Protein AF-A0A9P6WPB9-F1 (afdb_monomer)

Radius of gyration: 26.63 Å; Cα contacts (8 Å, |Δi|>4): 397; chains: 1; bounding box: 68×44×78 Å

Secondary structure (DSSP, 8-state):
-HHHHHHHHHHHHHHHHS---EE-GGGG-HHHHHHHHHHS---SSS---EE-TTT-SEEPTT-EEETTTTEEETT--EEETTTTEEE-TTTHHHHHHHHHHHHHHHHHHHHHHHHHHHHHHHH-S---TTGGGS-HHHHHHHHHHHS-HHHHHHHHHHHHHHHHHHHHHHHHHHHHHHHHTT--HHHHHHHHHHHHHHHTT-EEEEEETTSPPPEEEEEEEE-TTSPEEEEETTT-SEE---S-EEEEE--SGGG---TT---HHHHHHHHHS----

Sequence (277 aa):
MIPAIFCNYFSFILAVVSDPGYLTDNDLTYNKSTKIQSEFPYDNLIYYETQCSTCKFNKPSRSKHCSVCDKCVLMFDHHCVWLNNDVAYYTYRWFLLFLFSMCYIIIYGGYLCFYSLNLFMKYSDDIPKNIHKLPFFRKYWLLIKQTNFANEVSGTILLLCILIFPLIAFFFGENLWSIYLGVTTNETGKWSYINQLIEHELLYEFIPKNGDLHTFLILNGKLANGSIQFVSLKEKTPFNSSIGGNLKQIKGWSDMDNIYDKGFWNNFFQRMFPKKL

pLDDT: mean 91.27, std 7.29, range [61.5, 98.62]

Structure (mmCIF, N/CA/C/O backbone):
data_AF-A0A9P6WPB9-F1
#
_entry.id   AF-A0A9P6WPB9-F1
#
loop_
_atom_site.group_PDB
_atom_site.id
_atom_site.type_symbol
_atom_site.label_atom_id
_atom_site.label_alt_id
_atom_site.label_comp_id
_atom_site.label_asym_id
_atom_site.label_entity_id
_atom_site.label_seq_id
_atom_site.pdbx_PDB_ins_code
_atom_site.Cartn_x
_atom_site.Cartn_y
_atom_site.Cartn_z
_atom_site.occupancy
_atom_site.B_iso_or_equiv
_atom_site.auth_seq_id
_atom_site.auth_comp_id
_atom_site.auth_asym_id
_atom_site.auth_atom_id
_atom_site.pdbx_PDB_model_num
ATOM 1 N N . MET A 1 1 ? 21.390 -6.240 -11.737 1.00 85.06 1 MET A N 1
ATOM 2 C CA . MET A 1 1 ? 20.063 -6.536 -12.330 1.00 85.06 1 MET A CA 1
ATOM 3 C C . MET A 1 1 ? 19.522 -7.909 -11.939 1.00 85.06 1 MET A C 1
ATOM 5 O O . MET A 1 1 ? 18.445 -7.950 -11.366 1.00 85.06 1 MET A O 1
ATOM 9 N N . ILE A 1 2 ? 20.252 -9.010 -12.175 1.00 90.62 2 ILE A N 1
ATOM 10 C CA . ILE A 1 2 ? 19.773 -10.385 -11.901 1.00 90.62 2 ILE A CA 1
ATOM 11 C C . ILE A 1 2 ? 19.247 -10.583 -10.463 1.00 90.62 2 ILE A C 1
ATOM 13 O O . ILE A 1 2 ? 18.129 -11.077 -10.327 1.00 90.62 2 ILE A O 1
ATOM 17 N N . PRO A 1 3 ? 19.941 -10.135 -9.393 1.00 93.00 3 PRO A N 1
ATOM 18 C CA . PRO A 1 3 ? 19.420 -10.299 -8.032 1.00 93.00 3 PRO A CA 1
ATOM 19 C C . PRO A 1 3 ? 18.107 -9.546 -7.784 1.00 93.00 3 PRO A C 1
ATOM 21 O O . PRO A 1 3 ? 17.240 -10.040 -7.073 1.00 93.00 3 PRO A O 1
ATOM 24 N N . ALA A 1 4 ? 17.938 -8.369 -8.396 1.00 93.19 4 ALA A N 1
ATOM 25 C CA . ALA A 1 4 ? 16.711 -7.587 -8.273 1.00 93.19 4 ALA A CA 1
ATOM 26 C C . ALA A 1 4 ? 15.542 -8.257 -9.004 1.00 93.19 4 ALA A C 1
ATOM 28 O O . ALA A 1 4 ? 14.447 -8.318 -8.457 1.00 93.19 4 ALA A O 1
ATOM 29 N N . ILE A 1 5 ? 15.791 -8.815 -10.194 1.00 95.38 5 ILE A N 1
ATOM 30 C CA . ILE A 1 5 ? 14.803 -9.605 -10.940 1.00 95.38 5 ILE A CA 1
ATOM 31 C C . ILE A 1 5 ? 14.381 -10.829 -10.124 1.00 95.38 5 ILE A C 1
ATOM 33 O O . ILE A 1 5 ? 13.190 -11.068 -9.950 1.00 95.38 5 ILE A O 1
ATOM 37 N N . PHE A 1 6 ? 15.343 -11.574 -9.572 1.00 97.06 6 PHE A N 1
ATOM 38 C CA . PHE A 1 6 ? 15.042 -12.721 -8.717 1.00 97.06 6 PHE A CA 1
ATOM 39 C C . PHE A 1 6 ? 14.216 -12.312 -7.493 1.00 97.06 6 PHE A C 1
ATOM 41 O O . PHE A 1 6 ? 13.182 -12.914 -7.225 1.00 97.06 6 PHE A O 1
ATOM 48 N N . CYS A 1 7 ? 14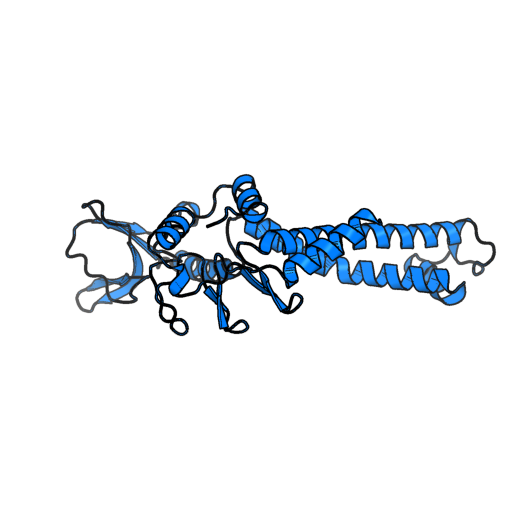.628 -11.251 -6.792 1.00 97.19 7 CYS A N 1
ATOM 49 C CA . CYS A 1 7 ? 13.894 -10.699 -5.654 1.00 97.19 7 CYS A CA 1
ATOM 50 C C . CYS A 1 7 ? 12.456 -10.318 -6.030 1.00 97.19 7 CYS A C 1
ATOM 52 O O . CYS A 1 7 ? 11.521 -10.609 -5.284 1.00 97.19 7 CYS A O 1
ATOM 54 N N . ASN A 1 8 ? 12.263 -9.720 -7.205 1.00 97.81 8 ASN A N 1
ATOM 55 C CA . ASN A 1 8 ? 10.951 -9.323 -7.690 1.00 97.81 8 ASN A CA 1
ATOM 56 C C . ASN A 1 8 ? 10.029 -10.519 -7.946 1.00 97.81 8 ASN A C 1
ATOM 58 O O . ASN A 1 8 ? 8.938 -10.568 -7.385 1.00 97.81 8 ASN A O 1
ATOM 62 N N . TYR A 1 9 ? 10.480 -11.516 -8.709 1.00 97.94 9 TYR A N 1
ATOM 63 C CA . TYR A 1 9 ? 9.684 -12.724 -8.939 1.00 97.94 9 TYR A CA 1
ATOM 64 C C . TYR A 1 9 ? 9.427 -13.495 -7.645 1.00 97.94 9 TYR A C 1
ATOM 66 O O . TYR A 1 9 ? 8.311 -13.946 -7.408 1.00 97.94 9 TYR A O 1
ATOM 74 N N . PHE A 1 10 ? 10.436 -13.614 -6.785 1.00 98.25 10 PHE A N 1
ATOM 75 C CA . PHE A 1 10 ? 10.311 -14.299 -5.504 1.00 98.25 10 PHE A CA 1
ATOM 76 C C . PHE A 1 10 ? 9.270 -13.630 -4.598 1.00 98.25 10 PHE A C 1
ATOM 78 O O . PHE A 1 10 ? 8.365 -14.293 -4.097 1.00 98.25 10 PHE A O 1
ATOM 85 N N . SER A 1 11 ? 9.363 -12.310 -4.422 1.00 98.25 11 SER A N 1
ATOM 86 C CA . SER A 1 11 ? 8.403 -11.547 -3.617 1.00 98.25 11 SER A CA 1
ATOM 87 C C . SER A 1 11 ? 7.001 -11.549 -4.225 1.00 98.25 11 SER A C 1
ATOM 89 O O . SER A 1 11 ? 6.038 -11.713 -3.481 1.00 98.25 11 SER A O 1
ATOM 91 N N . PHE A 1 12 ? 6.874 -11.464 -5.553 1.00 98.44 12 PHE A N 1
ATOM 92 C CA . PHE A 1 12 ? 5.591 -11.598 -6.243 1.00 98.44 12 PHE A CA 1
ATOM 93 C C . PHE A 1 12 ? 4.948 -12.962 -5.979 1.00 98.44 12 PHE A C 1
ATOM 95 O O . PHE A 1 12 ? 3.817 -13.025 -5.508 1.00 98.44 12 PHE A O 1
ATOM 102 N N . ILE A 1 13 ? 5.685 -14.054 -6.208 1.00 98.56 13 ILE A N 1
ATOM 103 C CA . ILE A 1 13 ? 5.184 -15.416 -5.986 1.00 98.56 13 ILE A CA 1
ATOM 104 C C . ILE A 1 13 ? 4.732 -15.575 -4.536 1.00 98.56 13 ILE A C 1
ATOM 106 O O . ILE A 1 13 ? 3.625 -16.044 -4.296 1.00 98.56 13 ILE A O 1
ATOM 110 N N . LEU A 1 14 ? 5.536 -15.134 -3.566 1.00 98.44 14 LEU A N 1
ATOM 111 C CA . LEU A 1 14 ? 5.161 -15.217 -2.157 1.00 98.44 14 LEU A CA 1
ATOM 112 C C . LEU A 1 14 ? 3.954 -14.347 -1.802 1.00 98.44 14 LEU A C 1
ATOM 114 O O . LEU A 1 14 ? 3.147 -14.771 -0.977 1.00 98.44 14 LEU A O 1
ATOM 118 N N . ALA A 1 15 ? 3.794 -13.174 -2.412 1.00 98.19 15 ALA A N 1
ATOM 119 C CA . ALA A 1 15 ? 2.611 -12.340 -2.219 1.00 98.19 15 ALA A CA 1
ATOM 120 C C . ALA A 1 15 ? 1.339 -13.005 -2.778 1.00 98.19 15 ALA A C 1
ATOM 122 O O . ALA A 1 15 ? 0.272 -12.866 -2.186 1.00 98.19 15 ALA A O 1
ATOM 123 N N . VAL A 1 16 ? 1.455 -13.769 -3.869 1.00 98.31 16 VAL A N 1
ATOM 124 C CA . VAL A 1 16 ? 0.342 -14.516 -4.479 1.00 98.31 16 VAL A CA 1
ATOM 125 C C . VAL A 1 16 ? -0.023 -15.763 -3.670 1.00 98.31 16 VAL A C 1
ATOM 127 O O . VAL A 1 16 ? -1.198 -16.001 -3.422 1.00 98.31 16 VAL A O 1
ATOM 130 N N . VAL A 1 17 ? 0.961 -16.574 -3.266 1.00 97.88 17 VAL A N 1
ATOM 131 C CA . VAL A 1 17 ? 0.691 -17.928 -2.736 1.00 97.88 17 VAL A CA 1
ATOM 132 C C . VAL A 1 17 ? 0.642 -18.020 -1.213 1.00 97.88 17 VAL A C 1
ATOM 134 O O . VAL A 1 17 ? 0.175 -19.029 -0.686 1.00 97.88 17 VAL A O 1
ATOM 137 N N . SER A 1 18 ? 1.157 -17.023 -0.486 1.00 97.31 18 SER A N 1
ATOM 138 C CA . SER A 1 18 ? 1.132 -17.067 0.980 1.00 97.31 18 SER A CA 1
ATOM 139 C C . SER A 1 18 ? -0.275 -16.811 1.512 1.00 97.31 18 SER A C 1
ATOM 141 O O . SER A 1 18 ? -0.999 -15.960 0.996 1.00 97.31 18 SER A O 1
ATOM 143 N N . ASP A 1 19 ? -0.621 -17.486 2.607 1.00 96.69 19 ASP A N 1
ATOM 144 C CA . ASP A 1 19 ? -1.820 -17.171 3.381 1.00 96.69 19 ASP A CA 1
ATOM 145 C C . ASP A 1 19 ? -1.700 -15.742 3.956 1.00 96.69 19 ASP A C 1
ATOM 147 O O . ASP A 1 19 ? -0.744 -15.465 4.691 1.00 96.69 19 ASP A O 1
ATOM 151 N N . PRO A 1 20 ? -2.632 -14.824 3.637 1.00 96.75 20 PRO A N 1
ATOM 152 C CA . PRO A 1 20 ? -2.622 -13.454 4.152 1.00 96.75 20 PRO A CA 1
ATOM 153 C C . PRO A 1 20 ? -2.906 -13.364 5.658 1.00 96.75 20 PRO A C 1
ATOM 155 O O . PRO A 1 20 ? -2.628 -12.335 6.279 1.00 96.75 20 PRO A O 1
ATOM 158 N N . GLY A 1 21 ? -3.411 -14.441 6.262 1.00 95.12 21 GLY A N 1
ATOM 159 C CA . GLY A 1 21 ? -3.893 -14.493 7.637 1.00 95.12 21 GLY A CA 1
ATOM 160 C C . GLY A 1 21 ? -5.398 -14.694 7.679 1.00 95.12 21 GLY A C 1
ATOM 161 O O . GLY A 1 21 ? -6.096 -13.947 8.372 1.00 95.12 21 GLY A O 1
ATOM 162 N N . TYR A 1 22 ? -5.899 -15.661 6.908 1.00 94.56 22 TYR A N 1
ATOM 163 C CA . TYR A 1 22 ? -7.304 -16.034 6.941 1.00 94.56 22 TYR A CA 1
ATOM 164 C C . TYR A 1 22 ? -7.712 -16.538 8.327 1.00 94.56 22 TYR A C 1
ATOM 166 O O . TYR A 1 22 ? -6.983 -17.263 9.002 1.00 94.56 22 TYR A O 1
ATOM 174 N N . LEU A 1 23 ? -8.896 -16.115 8.755 1.00 92.31 23 LEU A N 1
ATOM 175 C CA . LEU A 1 23 ? -9.497 -16.475 10.028 1.00 92.31 23 LEU A CA 1
ATOM 176 C C . LEU A 1 23 ? -10.651 -17.440 9.774 1.00 92.31 23 LEU A C 1
ATOM 178 O O . LEU A 1 23 ? -11.565 -17.133 9.003 1.00 92.31 23 LEU A O 1
ATOM 182 N N . THR A 1 24 ? -10.626 -18.579 10.456 1.00 85.00 24 THR A N 1
ATOM 183 C CA . THR A 1 24 ? -11.763 -19.497 10.553 1.00 85.00 24 THR A CA 1
ATOM 184 C C . THR A 1 24 ? -12.352 -19.475 11.962 1.00 85.00 24 THR A C 1
ATOM 186 O O . THR A 1 24 ? -11.708 -19.020 12.905 1.00 85.00 24 THR A O 1
ATOM 189 N N . ASP A 1 25 ? -13.574 -19.981 12.122 1.00 78.19 25 ASP A N 1
ATOM 190 C CA . ASP A 1 25 ? -14.206 -20.097 13.443 1.00 78.19 25 ASP A CA 1
ATOM 191 C C . ASP A 1 25 ? -13.362 -20.976 14.391 1.00 78.19 25 ASP A C 1
ATOM 193 O O . ASP A 1 25 ? -13.061 -20.603 15.523 1.00 78.19 25 ASP A O 1
ATOM 197 N N . ASN A 1 26 ? -12.824 -22.080 13.858 1.00 73.12 26 ASN A N 1
ATOM 198 C CA . ASN A 1 26 ? -11.910 -22.972 14.576 1.00 73.12 26 ASN A CA 1
ATOM 199 C C . ASN A 1 26 ? -10.581 -22.299 14.961 1.00 73.12 26 ASN A C 1
ATOM 201 O O . ASN A 1 26 ? -9.941 -22.715 15.925 1.00 73.12 26 ASN A O 1
ATOM 205 N N . ASP A 1 27 ? -10.146 -21.268 14.230 1.00 67.94 27 ASP A N 1
ATOM 206 C CA . ASP A 1 27 ? -8.928 -20.518 14.547 1.00 67.94 27 ASP A CA 1
ATOM 207 C C . ASP A 1 27 ? -9.103 -19.575 15.736 1.00 67.94 27 ASP A C 1
ATOM 209 O O . ASP A 1 27 ? -8.115 -19.199 16.363 1.00 67.94 27 ASP A O 1
ATOM 213 N N . LEU A 1 28 ? -10.331 -19.207 16.095 1.00 71.88 28 LEU A N 1
ATOM 214 C CA . LEU A 1 28 ? -10.613 -18.330 17.230 1.00 71.88 28 LEU A CA 1
ATOM 215 C C . LEU A 1 28 ? -10.767 -19.108 18.542 1.00 71.88 28 LEU A C 1
ATOM 217 O O . LEU A 1 28 ? -11.533 -18.723 19.424 1.00 71.88 28 LEU A O 1
ATOM 221 N N . THR A 1 29 ? -9.973 -20.172 18.714 1.00 73.75 29 THR A N 1
ATOM 222 C CA . THR A 1 29 ? -9.741 -20.754 20.044 1.00 73.75 29 THR A CA 1
ATOM 223 C C . THR A 1 29 ? -9.322 -19.663 21.032 1.00 73.75 29 THR A C 1
ATOM 225 O O . THR A 1 29 ? -8.614 -18.724 20.661 1.00 73.75 29 THR A O 1
ATOM 228 N N . TYR A 1 30 ? -9.699 -19.818 22.304 1.00 73.62 30 TYR A N 1
ATOM 229 C CA . TYR A 1 30 ? -9.407 -18.846 23.367 1.00 73.62 30 TYR A CA 1
ATOM 230 C C . TYR A 1 30 ? -7.941 -18.370 23.381 1.00 73.62 30 TYR A C 1
ATOM 232 O O . TYR A 1 30 ? -7.661 -17.184 23.540 1.00 73.62 30 TYR A O 1
ATOM 240 N N . ASN A 1 31 ? -6.986 -19.275 23.146 1.00 78.31 31 ASN A N 1
ATOM 241 C CA . ASN A 1 31 ? -5.561 -18.938 23.153 1.00 78.31 31 ASN A CA 1
ATOM 242 C C . ASN A 1 31 ? -5.152 -18.060 21.958 1.00 78.31 31 ASN A C 1
ATOM 244 O O . ASN A 1 31 ? -4.419 -17.083 22.128 1.00 78.31 31 ASN A O 1
ATOM 248 N N . LYS A 1 32 ? -5.622 -18.387 20.747 1.00 82.56 32 LYS A N 1
ATOM 249 C CA . LYS A 1 32 ? -5.296 -17.622 19.535 1.00 82.56 32 LYS A CA 1
ATOM 250 C C . LYS A 1 32 ? -6.035 -16.285 19.513 1.00 82.56 32 LYS A C 1
ATOM 252 O O . LYS A 1 32 ? -5.420 -15.272 19.186 1.00 82.56 32 LYS A O 1
ATOM 257 N N . SER A 1 33 ? -7.295 -16.246 19.952 1.00 83.19 33 SER A N 1
ATOM 258 C CA . SER A 1 33 ? -8.049 -14.995 20.089 1.00 83.19 33 SER A CA 1
ATOM 259 C C . SER A 1 33 ? -7.394 -14.047 21.097 1.00 83.19 33 SER A C 1
ATOM 261 O O . SER A 1 33 ? -7.177 -12.884 20.769 1.00 83.19 33 SER A O 1
ATOM 263 N N . THR A 1 34 ? -6.958 -14.546 22.260 1.00 84.94 34 THR A N 1
ATOM 264 C CA . THR A 1 34 ? -6.242 -13.745 23.272 1.00 84.94 34 THR A CA 1
ATOM 265 C C . THR A 1 34 ? -4.940 -13.170 22.722 1.00 84.94 34 THR A C 1
ATOM 267 O O . THR A 1 34 ? -4.633 -11.996 22.927 1.00 84.94 34 THR A O 1
ATOM 270 N N . LYS A 1 35 ? -4.175 -13.966 21.968 1.00 88.81 35 LYS A N 1
ATOM 271 C CA . LYS A 1 35 ? -2.916 -13.508 21.376 1.00 88.81 35 LYS A CA 1
ATOM 272 C C . LYS A 1 35 ? -3.130 -12.451 20.295 1.00 88.81 35 LYS A C 1
ATOM 274 O O . LYS A 1 35 ? -2.428 -11.442 20.295 1.00 88.81 35 LYS A O 1
ATOM 279 N N . ILE A 1 36 ? -4.118 -12.642 19.419 1.00 90.31 36 ILE A N 1
ATOM 280 C CA . ILE A 1 36 ? -4.496 -11.633 18.421 1.00 90.31 36 ILE A CA 1
ATOM 281 C C . ILE A 1 36 ? -4.951 -10.350 19.120 1.00 90.31 36 ILE A C 1
ATOM 283 O O . ILE A 1 36 ? -4.492 -9.273 18.758 1.00 90.31 36 ILE A O 1
ATOM 287 N N . GLN A 1 37 ? -5.783 -10.465 20.156 1.00 89.50 37 GLN A N 1
ATOM 288 C CA . GLN A 1 37 ? -6.284 -9.325 20.918 1.00 89.50 37 GLN A CA 1
ATOM 289 C C . GLN A 1 37 ? -5.166 -8.571 21.653 1.00 89.50 37 GLN A C 1
ATOM 291 O O . GLN A 1 37 ? -5.225 -7.351 21.768 1.00 89.50 37 GLN A O 1
ATOM 296 N N . SER A 1 38 ? -4.131 -9.277 22.120 1.00 89.69 38 SER A N 1
ATOM 297 C CA . SER A 1 38 ? -2.954 -8.652 22.737 1.00 89.69 38 SER A CA 1
ATOM 298 C C . SER A 1 38 ? -2.098 -7.872 21.736 1.00 89.69 38 SER A C 1
ATOM 300 O O . SER A 1 38 ? -1.503 -6.858 22.090 1.00 89.69 38 SER A O 1
ATOM 302 N N . GLU A 1 39 ? -2.039 -8.322 20.478 1.00 91.00 39 GLU A N 1
ATOM 303 C CA . GLU A 1 39 ? -1.297 -7.631 19.419 1.00 91.00 39 GLU A CA 1
ATOM 304 C C . GLU A 1 39 ? -2.115 -6.472 18.825 1.00 91.00 39 GLU A C 1
ATOM 306 O O . GLU A 1 39 ? -1.549 -5.429 18.483 1.00 91.00 39 GLU A O 1
ATOM 311 N N . PHE A 1 40 ? -3.438 -6.648 18.744 1.00 92.81 40 PHE A N 1
ATOM 312 C CA . PHE A 1 40 ? -4.397 -5.689 18.208 1.00 92.81 40 PHE A CA 1
ATOM 313 C C . PHE A 1 40 ? -5.579 -5.501 19.182 1.00 92.81 40 PHE A C 1
ATOM 315 O O . PHE A 1 40 ? -6.637 -6.122 19.015 1.00 92.81 40 PHE A O 1
ATOM 322 N N . PRO A 1 41 ? -5.436 -4.640 20.205 1.00 92.56 41 PRO A N 1
ATOM 323 C CA . PRO A 1 41 ? -6.535 -4.312 21.108 1.00 92.56 41 PRO A CA 1
ATOM 324 C C . PRO A 1 41 ? -7.653 -3.541 20.387 1.00 92.56 41 PRO A C 1
ATOM 326 O O . PRO A 1 41 ? -7.424 -2.927 19.346 1.00 92.56 41 PRO A O 1
ATOM 329 N N . TYR A 1 42 ? -8.874 -3.570 20.927 1.00 91.75 42 TYR A N 1
ATOM 330 C CA . TYR A 1 42 ? -9.962 -2.707 20.457 1.00 91.75 42 TYR A CA 1
ATOM 331 C C . TYR A 1 42 ? -9.735 -1.288 20.977 1.00 91.75 42 TYR A C 1
ATOM 333 O O . TYR A 1 42 ? -9.546 -1.105 22.177 1.00 91.75 42 TYR A O 1
ATOM 341 N N . ASP A 1 43 ? -9.783 -0.301 20.087 1.00 89.31 43 ASP A N 1
ATOM 342 C CA . ASP A 1 43 ? -9.709 1.118 20.451 1.00 89.31 43 ASP A CA 1
ATOM 343 C C . ASP A 1 43 ? -11.074 1.697 20.860 1.00 89.31 43 ASP A C 1
ATOM 345 O O . ASP A 1 43 ? -11.148 2.807 21.375 1.00 89.31 43 ASP A O 1
ATOM 349 N N . ASN A 1 44 ? -12.161 0.947 20.632 1.00 87.44 44 ASN A N 1
ATOM 350 C CA . ASN A 1 44 ? -13.553 1.380 20.792 1.00 87.44 44 ASN A CA 1
ATOM 351 C C . ASN A 1 44 ? -13.918 2.649 19.997 1.00 87.44 44 ASN A C 1
ATOM 353 O O . ASN A 1 44 ? -14.977 3.232 20.228 1.00 87.44 44 ASN A O 1
ATOM 357 N N . LEU A 1 45 ? -13.084 3.021 19.023 1.00 88.62 45 LEU A N 1
ATOM 358 C CA . LEU A 1 45 ? -13.254 4.145 18.109 1.00 88.62 45 LEU A CA 1
ATOM 359 C C . LEU A 1 45 ? -13.548 3.619 16.701 1.00 88.62 45 LEU A C 1
ATOM 361 O O . LEU A 1 45 ? -14.692 3.629 16.254 1.00 88.62 45 LEU A O 1
ATOM 365 N N . ILE A 1 46 ? -12.539 3.099 16.000 1.00 90.44 46 ILE A N 1
ATOM 366 C CA . ILE A 1 46 ? -12.709 2.517 14.659 1.00 90.44 46 ILE A CA 1
ATOM 367 C C . ILE A 1 46 ? -12.820 0.985 14.693 1.00 90.44 46 ILE A C 1
ATOM 369 O O . ILE A 1 46 ? -13.249 0.370 13.699 1.00 90.44 46 ILE A O 1
ATOM 373 N N . TYR A 1 47 ? -12.467 0.369 15.826 1.00 91.56 47 TYR A N 1
ATOM 374 C CA . TYR A 1 47 ? -12.587 -1.055 16.105 1.00 91.56 47 TYR A CA 1
ATOM 375 C C . TYR A 1 47 ? -13.153 -1.331 17.498 1.00 91.56 47 TYR A C 1
ATOM 377 O O . TYR A 1 47 ? -12.560 -1.050 18.533 1.00 91.56 47 TYR A O 1
ATOM 385 N N . TYR A 1 48 ? -14.272 -2.034 17.498 1.00 89.94 48 TYR A N 1
ATOM 386 C CA . TYR A 1 48 ? -14.932 -2.593 18.667 1.00 89.94 48 TYR A CA 1
ATOM 387 C C . TYR A 1 48 ? -15.371 -4.019 18.333 1.00 89.94 48 TYR A C 1
ATOM 389 O O . TYR A 1 48 ? -15.381 -4.424 17.164 1.00 89.94 48 TYR A O 1
ATOM 397 N N . GLU 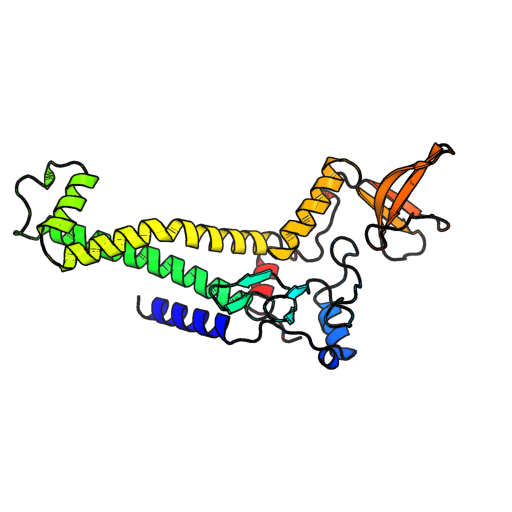A 1 49 ? -15.724 -4.786 19.360 1.00 89.12 49 GLU A N 1
ATOM 398 C CA . GLU A 1 49 ? -16.186 -6.159 19.185 1.00 89.12 49 GLU A CA 1
ATOM 399 C C . GLU A 1 49 ? -17.412 -6.198 18.262 1.00 89.12 49 GLU A C 1
ATOM 401 O O . GLU A 1 49 ? -18.460 -5.617 18.555 1.00 89.12 49 GLU A O 1
ATOM 406 N N . THR A 1 50 ? -17.251 -6.848 17.107 1.00 89.88 50 THR A N 1
ATOM 407 C CA . THR A 1 50 ? -18.302 -6.992 16.096 1.00 89.88 50 THR A CA 1
ATOM 408 C C . THR A 1 50 ? -18.259 -8.375 15.476 1.00 89.88 50 THR A C 1
ATOM 410 O O . THR A 1 50 ? -17.195 -8.894 15.132 1.00 89.88 50 THR A O 1
ATOM 413 N N . GLN A 1 51 ? -19.432 -8.958 15.257 1.00 91.88 51 GLN A N 1
ATOM 414 C CA . GLN A 1 51 ? -19.548 -10.217 14.537 1.00 91.88 51 GLN A CA 1
ATOM 415 C C . GLN A 1 51 ? -19.458 -9.984 13.023 1.00 91.88 51 GLN A C 1
ATOM 417 O O . GLN A 1 51 ? -19.967 -8.996 12.484 1.00 91.88 51 GLN A O 1
ATOM 422 N N . CYS A 1 52 ? -18.805 -10.890 12.298 1.00 94.19 52 CYS A N 1
ATOM 423 C CA . CYS A 1 52 ? -18.927 -10.937 10.846 1.00 94.19 52 CYS A CA 1
ATOM 424 C C . CYS A 1 52 ? -20.334 -11.409 10.459 1.00 94.19 52 CYS A C 1
ATOM 426 O O . CYS A 1 52 ? -20.754 -12.495 10.853 1.00 94.19 52 CYS A O 1
ATOM 428 N N . SER A 1 53 ? -21.039 -10.643 9.625 1.00 94.62 53 SER A N 1
ATOM 429 C CA . SER A 1 53 ? -22.353 -11.037 9.108 1.00 94.62 53 SER A CA 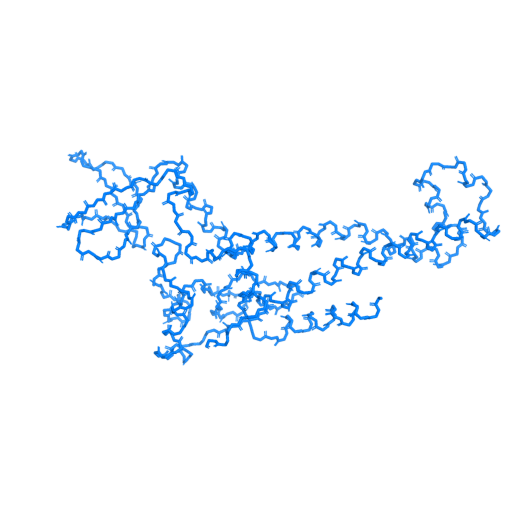1
ATOM 430 C C . SER A 1 53 ? -22.302 -12.282 8.218 1.00 94.62 53 SER A C 1
ATOM 432 O O . SER A 1 53 ? -23.286 -13.017 8.192 1.00 94.62 53 SER A O 1
ATOM 434 N N . THR A 1 54 ? -21.186 -12.533 7.527 1.00 95.31 54 THR A N 1
ATOM 435 C CA . THR A 1 54 ? -20.992 -13.707 6.659 1.00 95.31 54 THR A CA 1
ATOM 436 C C . THR A 1 54 ? -20.436 -14.895 7.442 1.00 95.31 54 THR A C 1
ATOM 438 O O . THR A 1 54 ? -21.082 -15.932 7.514 1.00 95.31 54 THR A O 1
ATOM 441 N N . CYS A 1 55 ? -19.278 -14.732 8.094 1.00 93.31 55 CYS A N 1
ATOM 442 C CA . CYS A 1 55 ? -18.569 -15.829 8.765 1.00 93.31 55 CYS A CA 1
ATOM 443 C C . CYS A 1 55 ? -19.113 -16.183 10.163 1.00 93.31 55 CYS A C 1
ATOM 445 O O . CYS A 1 55 ? -18.710 -17.195 10.720 1.00 93.31 55 CYS A O 1
ATOM 447 N N . LYS A 1 56 ? -20.006 -15.362 10.736 1.00 92.62 56 LYS A N 1
ATOM 448 C CA . LYS A 1 56 ? -20.724 -15.612 12.004 1.00 92.62 56 LYS A CA 1
ATOM 449 C C . LYS A 1 56 ? -19.871 -15.752 13.276 1.00 92.62 56 LYS A C 1
ATOM 451 O O . LYS A 1 56 ? -20.380 -16.207 14.293 1.00 92.62 56 LYS A O 1
ATOM 456 N N . PHE A 1 57 ? -18.641 -15.248 13.284 1.00 90.69 57 PHE A N 1
ATOM 457 C CA . PHE A 1 57 ? -17.813 -15.143 14.494 1.00 90.69 57 PHE A CA 1
ATOM 458 C C . PHE A 1 57 ? -17.398 -13.698 14.798 1.00 90.69 57 PHE A C 1
ATOM 460 O O . PHE A 1 57 ? -17.462 -12.824 13.923 1.00 90.69 57 PHE A O 1
ATOM 467 N N . ASN A 1 58 ? -16.966 -13.446 16.038 1.00 90.31 58 ASN A N 1
ATOM 468 C CA . ASN A 1 58 ? -16.468 -12.138 16.470 1.00 90.31 58 ASN A CA 1
ATOM 469 C C . ASN A 1 58 ? -15.112 -11.854 15.825 1.00 90.31 58 ASN A C 1
ATOM 471 O O . ASN A 1 58 ? -14.131 -12.566 16.030 1.00 90.31 58 ASN A O 1
ATOM 475 N N . LYS A 1 59 ? -15.075 -10.810 15.000 1.00 90.81 59 LYS A N 1
ATOM 476 C CA . LYS A 1 59 ? -13.891 -10.399 14.256 1.00 90.81 59 LYS A CA 1
ATOM 477 C C . LYS A 1 59 ? -12.924 -9.679 15.194 1.00 90.81 59 LYS A C 1
ATOM 479 O O . LYS A 1 59 ? -13.333 -8.678 15.784 1.00 90.81 59 LYS A O 1
ATOM 484 N N . PRO A 1 60 ? -11.648 -10.095 15.261 1.00 92.56 60 PRO A N 1
ATOM 485 C CA . PRO A 1 60 ? -10.626 -9.320 15.951 1.00 92.56 60 PRO A CA 1
ATOM 486 C C . PRO A 1 60 ? -10.496 -7.906 15.375 1.00 92.56 60 PRO A C 1
ATOM 488 O O . PRO A 1 60 ? -10.847 -7.660 14.211 1.00 92.56 60 PRO A O 1
ATOM 491 N N . SER A 1 61 ? -9.939 -6.980 16.155 1.00 93.62 61 SER A N 1
ATOM 492 C CA . SER A 1 61 ? -9.636 -5.638 15.653 1.00 93.62 61 SER A CA 1
ATOM 493 C C . SER A 1 61 ? -8.706 -5.704 14.428 1.00 93.62 61 SER A C 1
ATOM 495 O O . SER A 1 61 ? -7.988 -6.683 14.202 1.00 93.62 61 SER A O 1
ATOM 497 N N . ARG A 1 62 ? -8.792 -4.692 13.559 1.00 95.00 62 ARG A N 1
ATOM 498 C CA . ARG A 1 62 ? -8.085 -4.629 12.265 1.00 95.00 62 ARG A CA 1
ATOM 499 C C . ARG A 1 62 ? -8.402 -5.742 11.261 1.00 95.00 62 ARG A C 1
ATOM 501 O O . ARG A 1 62 ? -7.906 -5.699 10.138 1.00 95.00 62 ARG A O 1
ATOM 508 N N . SER A 1 63 ? -9.258 -6.708 11.591 1.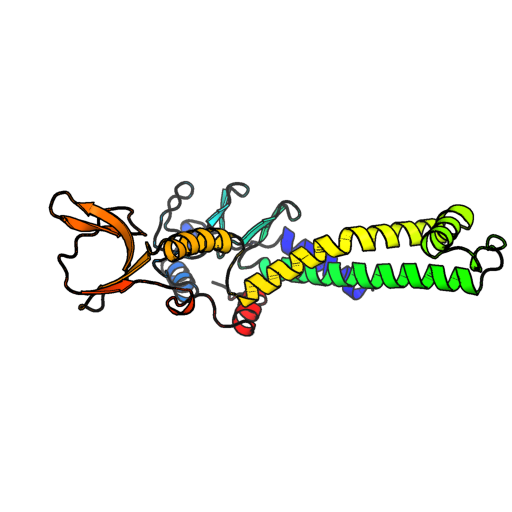00 95.00 63 SER A N 1
ATOM 509 C CA . SER A 1 63 ? -9.711 -7.716 10.630 1.00 95.00 63 SER A CA 1
ATOM 510 C C . SER A 1 63 ? -10.924 -7.249 9.817 1.00 95.00 63 SER A C 1
ATOM 512 O O . SER A 1 63 ? -11.742 -6.432 10.258 1.00 95.00 63 SER A O 1
ATOM 514 N N . LYS A 1 64 ? -11.059 -7.777 8.598 1.00 95.56 64 LYS A N 1
ATOM 515 C CA . LYS A 1 64 ? -12.197 -7.505 7.707 1.00 95.56 64 LYS A CA 1
ATOM 516 C C . LYS A 1 64 ? -12.548 -8.744 6.897 1.00 95.56 64 LYS A C 1
ATOM 518 O O . LYS A 1 64 ? -11.684 -9.549 6.579 1.00 95.56 64 LYS A O 1
ATOM 523 N N . HIS A 1 65 ? -13.830 -8.891 6.575 1.00 97.06 65 HIS A N 1
ATOM 524 C CA . HIS A 1 65 ? -14.285 -9.880 5.606 1.00 97.06 65 HIS A CA 1
ATOM 525 C C . HIS A 1 65 ? -14.004 -9.373 4.189 1.00 97.06 65 HIS A C 1
ATOM 527 O O . HIS A 1 65 ? -14.529 -8.329 3.794 1.00 97.06 65 HIS A O 1
ATOM 533 N N . CYS A 1 66 ? -13.163 -10.092 3.452 1.00 97.81 66 CYS A N 1
ATOM 534 C CA . CYS A 1 66 ? -12.951 -9.872 2.032 1.00 97.81 66 CYS A CA 1
ATOM 535 C C . CYS A 1 66 ? -14.044 -10.610 1.259 1.00 97.81 66 CYS A C 1
ATOM 537 O O . CYS A 1 66 ? -14.095 -11.835 1.291 1.00 97.81 66 CYS A O 1
ATOM 539 N N . SER A 1 67 ? -14.906 -9.873 0.559 1.00 97.00 67 SER A N 1
ATOM 540 C CA . SER A 1 67 ? -16.004 -10.459 -0.220 1.00 97.00 67 SER A CA 1
ATOM 541 C C . SER A 1 67 ? -15.536 -11.200 -1.473 1.00 97.00 67 SER A C 1
ATOM 543 O O . SER A 1 67 ? -16.282 -12.015 -1.998 1.00 97.00 67 SER A O 1
ATOM 545 N N . VAL A 1 68 ? -14.326 -10.913 -1.967 1.00 97.44 68 VAL A N 1
ATOM 546 C CA . VAL A 1 68 ? -13.750 -11.603 -3.133 1.00 97.44 68 VAL A CA 1
ATOM 547 C C . VAL A 1 68 ? -13.204 -12.972 -2.730 1.00 97.44 68 VAL A C 1
ATOM 549 O O . VAL A 1 68 ? -13.446 -13.960 -3.413 1.00 97.44 68 VAL A O 1
ATOM 552 N N . CYS A 1 69 ? -12.501 -13.039 -1.597 1.00 96.94 69 CYS A N 1
ATOM 553 C CA . CYS A 1 69 ? -11.934 -14.281 -1.069 1.00 96.94 69 CYS A CA 1
ATOM 554 C C . CYS A 1 69 ? -12.904 -15.071 -0.171 1.00 96.94 69 CYS A C 1
ATOM 556 O O . CYS A 1 69 ? -12.565 -16.182 0.233 1.00 96.94 69 CYS A O 1
ATOM 558 N N . ASP A 1 70 ? -14.063 -14.489 0.161 1.00 96.62 70 ASP A N 1
ATOM 559 C CA . ASP A 1 70 ? -15.107 -15.007 1.062 1.00 96.62 70 ASP A CA 1
ATOM 560 C C . ASP A 1 70 ? -14.586 -15.449 2.442 1.00 96.62 70 ASP A C 1
ATOM 562 O O . ASP A 1 70 ? -14.965 -16.472 3.013 1.00 96.62 70 ASP A O 1
ATOM 566 N N . LYS A 1 71 ? -13.645 -14.675 2.989 1.00 95.44 71 LYS A N 1
ATOM 567 C CA . LYS A 1 71 ? -12.968 -14.984 4.256 1.00 95.44 71 LYS A CA 1
ATOM 568 C C . LYS A 1 71 ? -12.708 -13.723 5.060 1.00 95.44 71 LYS A C 1
ATOM 570 O O . LYS A 1 71 ? -12.455 -12.650 4.512 1.00 95.44 71 LYS A O 1
ATOM 575 N N . CYS A 1 72 ? -12.734 -13.844 6.385 1.00 96.31 72 CYS A N 1
ATOM 576 C CA . CYS A 1 72 ? -12.167 -12.815 7.250 1.00 96.31 72 CYS A CA 1
ATOM 577 C C . CYS A 1 72 ? -10.643 -12.907 7.253 1.00 96.31 72 CYS A C 1
ATOM 579 O O . CYS A 1 72 ? -10.085 -13.997 7.330 1.00 96.31 72 CYS A O 1
ATOM 581 N N . VAL A 1 73 ? -9.983 -11.755 7.189 1.00 96.69 73 VAL A N 1
ATOM 582 C CA . VAL A 1 73 ? -8.527 -11.642 7.079 1.00 96.69 73 VAL A CA 1
ATOM 583 C C . VAL A 1 73 ? -8.013 -10.719 8.172 1.00 96.69 73 VAL A C 1
ATOM 585 O O . VAL A 1 73 ? -8.585 -9.650 8.407 1.00 96.69 73 VAL A O 1
ATOM 588 N N . LEU A 1 74 ? -6.947 -11.135 8.848 1.00 95.38 74 LEU A N 1
ATOM 589 C CA . LEU A 1 74 ? -6.290 -10.371 9.902 1.00 95.38 74 LEU A CA 1
ATOM 590 C C . LEU A 1 74 ? -5.532 -9.155 9.346 1.00 95.38 74 LEU A C 1
ATOM 592 O O . LEU A 1 74 ? -4.798 -9.281 8.370 1.00 95.38 74 LEU A O 1
ATOM 596 N N . MET A 1 75 ? -5.649 -8.003 10.018 1.00 95.69 75 MET A N 1
ATOM 597 C CA . MET A 1 75 ? -5.000 -6.738 9.630 1.00 95.69 75 MET A CA 1
ATOM 598 C C . MET A 1 75 ? -5.152 -6.452 8.128 1.00 95.69 75 MET A C 1
ATOM 600 O O . MET A 1 75 ? -4.176 -6.255 7.402 1.00 95.69 75 MET A O 1
ATOM 604 N N . PHE A 1 76 ? -6.398 -6.517 7.661 1.00 97.38 76 PHE A N 1
ATOM 605 C CA . PHE A 1 76 ? -6.731 -6.407 6.248 1.00 97.38 76 PHE A CA 1
ATOM 606 C C . PHE A 1 76 ? -6.382 -5.013 5.720 1.00 97.38 76 PHE A C 1
ATOM 608 O O . PHE A 1 76 ? -6.802 -3.999 6.290 1.00 97.38 76 PHE A O 1
ATOM 615 N N . ASP A 1 77 ? -5.654 -4.975 4.606 1.00 97.44 77 ASP A N 1
ATOM 616 C CA . ASP A 1 77 ? -5.329 -3.745 3.897 1.00 97.44 77 ASP A CA 1
ATOM 617 C C . ASP A 1 77 ? -6.244 -3.568 2.685 1.00 97.44 77 ASP A C 1
ATOM 619 O O . ASP A 1 77 ? -7.126 -2.708 2.695 1.00 97.44 77 ASP A O 1
ATOM 623 N N . HIS A 1 78 ? -6.111 -4.443 1.690 1.00 97.12 78 HIS A N 1
ATOM 624 C CA . HIS A 1 78 ? -6.984 -4.488 0.524 1.00 97.12 78 HIS A CA 1
ATOM 625 C C . HIS A 1 78 ? -6.904 -5.850 -0.173 1.00 97.12 78 HIS A C 1
ATOM 627 O O . HIS A 1 78 ? -5.939 -6.600 -0.019 1.00 97.12 78 HIS A O 1
ATOM 633 N N . HIS A 1 79 ? -7.912 -6.144 -0.991 1.00 98.12 79 HIS A N 1
ATOM 634 C CA . HIS A 1 79 ? -7.829 -7.232 -1.955 1.00 98.12 79 HIS A CA 1
ATOM 635 C C . HIS A 1 79 ? -7.099 -6.727 -3.199 1.00 98.12 79 HIS A C 1
ATOM 637 O O . HIS A 1 79 ? -7.564 -5.785 -3.847 1.00 98.12 79 HIS A O 1
ATOM 643 N N . CYS A 1 80 ? -5.956 -7.321 -3.532 1.00 97.81 80 CYS A N 1
ATOM 644 C CA . CYS A 1 80 ? -5.173 -6.896 -4.681 1.00 97.81 80 CYS A CA 1
ATOM 645 C C . CYS A 1 80 ? -5.491 -7.775 -5.889 1.00 97.81 80 CYS A C 1
ATOM 647 O O . CYS A 1 80 ? -5.035 -8.914 -5.985 1.00 97.81 80 CYS A O 1
ATOM 649 N N . VAL A 1 81 ? -6.217 -7.209 -6.854 1.00 96.88 81 VAL A N 1
ATOM 650 C CA . VAL A 1 81 ? -6.586 -7.901 -8.102 1.00 96.88 81 VAL A CA 1
ATOM 651 C C . VAL A 1 81 ? -5.369 -8.377 -8.903 1.00 96.88 81 VAL A C 1
ATOM 653 O O . VAL A 1 81 ? -5.444 -9.387 -9.592 1.00 96.88 81 VAL A O 1
ATOM 656 N N . TRP A 1 82 ? -4.230 -7.690 -8.774 1.00 95.75 82 TRP A N 1
ATOM 657 C CA . TRP A 1 82 ? -2.982 -8.039 -9.462 1.00 95.75 82 TRP A CA 1
ATOM 658 C C . TRP A 1 82 ? -2.280 -9.254 -8.857 1.00 95.75 82 TRP A C 1
ATOM 660 O O . TRP A 1 82 ? -1.551 -9.953 -9.556 1.00 95.75 82 TRP A O 1
ATOM 670 N N . LEU A 1 83 ? -2.484 -9.490 -7.561 1.00 96.94 83 LEU A N 1
ATOM 671 C CA . LEU A 1 83 ? -1.974 -10.670 -6.867 1.00 96.94 83 LEU A CA 1
ATOM 672 C C . LEU A 1 83 ? -2.996 -11.807 -6.846 1.00 96.94 83 LEU A C 1
ATOM 674 O O . LEU A 1 83 ? -2.630 -12.936 -6.533 1.00 96.94 83 LEU A O 1
ATOM 678 N N . ASN A 1 84 ? -4.268 -11.503 -7.127 1.00 97.31 84 ASN A N 1
ATOM 679 C CA . ASN A 1 84 ? -5.394 -12.393 -6.855 1.00 97.31 84 ASN A CA 1
ATOM 680 C C . ASN A 1 84 ? -5.347 -12.945 -5.412 1.00 97.31 84 ASN A C 1
ATOM 682 O O . ASN A 1 84 ? -5.614 -14.120 -5.164 1.00 97.31 84 ASN A O 1
ATOM 686 N N . ASN A 1 85 ? -4.930 -12.095 -4.470 1.00 98.25 85 ASN A N 1
ATOM 687 C CA . ASN A 1 85 ? -4.764 -12.419 -3.058 1.00 98.25 85 ASN A CA 1
ATOM 688 C C . ASN A 1 85 ? -4.931 -11.147 -2.214 1.00 98.25 85 ASN A C 1
ATOM 690 O O . ASN A 1 85 ? -4.804 -10.021 -2.712 1.00 98.25 85 ASN A O 1
ATOM 694 N N . ASP A 1 86 ? -5.198 -11.323 -0.925 1.00 98.62 86 ASP A N 1
ATOM 695 C CA . ASP A 1 86 ? -5.313 -10.206 0.005 1.00 98.62 86 ASP A CA 1
ATOM 696 C C . ASP A 1 86 ? -3.931 -9.721 0.456 1.00 98.62 86 ASP A C 1
ATOM 698 O O . ASP A 1 86 ? -3.051 -10.496 0.843 1.00 98.62 86 ASP A O 1
ATOM 702 N N . VAL A 1 87 ? -3.747 -8.403 0.456 1.00 98.44 87 VAL A N 1
ATOM 703 C CA . VAL A 1 87 ? -2.630 -7.757 1.141 1.00 98.44 87 VAL A CA 1
ATOM 704 C C . VAL A 1 87 ? -3.067 -7.560 2.589 1.00 98.44 87 VAL A C 1
ATOM 706 O O . VAL A 1 87 ? -3.979 -6.788 2.886 1.00 98.44 87 VAL A O 1
ATOM 709 N N . ALA A 1 88 ? -2.461 -8.319 3.497 1.00 97.94 88 ALA A N 1
ATOM 710 C CA . ALA A 1 88 ? -2.839 -8.343 4.906 1.00 97.94 88 ALA A CA 1
ATOM 711 C C . ALA A 1 88 ? -1.646 -8.742 5.789 1.00 97.94 88 ALA A C 1
ATOM 713 O O . ALA A 1 88 ? -0.503 -8.706 5.333 1.00 97.94 88 ALA A O 1
ATOM 714 N N . TYR A 1 89 ? -1.882 -9.110 7.051 1.00 97.12 89 TYR A N 1
ATOM 715 C CA . TYR A 1 89 ? -0.833 -9.256 8.068 1.00 97.12 89 TYR A CA 1
ATOM 716 C C . TYR A 1 89 ? 0.412 -10.048 7.633 1.00 97.12 89 TYR A C 1
ATOM 718 O O . TYR A 1 89 ? 1.531 -9.568 7.818 1.00 97.12 89 TYR A O 1
ATOM 726 N N . TYR A 1 90 ? 0.249 -11.226 7.024 1.00 97.44 90 TYR A N 1
ATOM 727 C CA . TYR A 1 90 ? 1.388 -12.083 6.660 1.00 97.44 90 TYR A CA 1
ATOM 728 C C . TYR A 1 90 ? 1.931 -11.856 5.240 1.00 97.44 90 TYR A C 1
ATOM 730 O O . TYR A 1 90 ? 3.092 -12.188 4.967 1.00 97.44 90 TYR A O 1
ATOM 738 N N . THR A 1 91 ? 1.127 -11.279 4.343 1.00 98.19 91 THR A N 1
ATOM 739 C CA . THR A 1 91 ? 1.477 -11.036 2.931 1.00 98.19 91 THR A CA 1
ATOM 740 C C . THR A 1 91 ? 2.008 -9.628 2.670 1.00 98.19 91 THR A C 1
ATOM 742 O O . THR A 1 91 ? 2.709 -9.426 1.676 1.00 98.19 91 THR A O 1
ATOM 745 N N . TYR A 1 92 ? 1.764 -8.665 3.569 1.00 98.12 92 TYR A N 1
ATOM 746 C CA . TYR A 1 92 ? 2.141 -7.258 3.384 1.00 98.12 92 TYR A CA 1
ATOM 747 C C . TYR A 1 92 ? 3.634 -7.075 3.079 1.00 98.12 92 TYR A C 1
ATOM 749 O O . TYR A 1 92 ? 3.995 -6.341 2.161 1.00 98.12 92 TYR A O 1
ATOM 757 N N . ARG A 1 93 ? 4.514 -7.793 3.790 1.00 97.75 93 ARG A N 1
ATOM 758 C CA . ARG A 1 93 ? 5.971 -7.763 3.558 1.00 97.75 93 ARG A CA 1
ATOM 759 C C . ARG A 1 93 ? 6.368 -8.121 2.128 1.00 97.75 93 ARG A C 1
ATOM 761 O O . ARG A 1 93 ? 7.283 -7.521 1.571 1.00 97.75 93 ARG A O 1
ATOM 768 N N . TRP A 1 94 ? 5.687 -9.102 1.537 1.00 98.44 94 TRP A N 1
ATOM 769 C CA . TRP A 1 94 ? 5.989 -9.590 0.197 1.00 98.44 94 TRP A CA 1
ATOM 770 C C . TRP A 1 94 ? 5.499 -8.599 -0.847 1.00 98.44 94 TRP A C 1
ATOM 772 O O . TRP A 1 94 ? 6.237 -8.283 -1.775 1.00 98.44 94 TRP A O 1
ATOM 782 N N . PHE A 1 95 ? 4.311 -8.030 -0.636 1.00 98.38 95 PHE A N 1
ATOM 783 C CA . PHE A 1 95 ? 3.789 -6.954 -1.470 1.00 98.38 95 PHE A CA 1
ATOM 784 C C . PHE A 1 95 ? 4.694 -5.712 -1.449 1.00 98.38 95 PHE A C 1
ATOM 786 O O . PHE A 1 95 ? 5.039 -5.182 -2.505 1.00 98.38 95 PHE A O 1
ATOM 793 N N . LEU A 1 96 ? 5.161 -5.287 -0.270 1.00 98.12 96 LEU A N 1
ATOM 794 C CA . LEU A 1 96 ? 6.053 -4.132 -0.151 1.00 98.12 96 LEU A CA 1
ATOM 795 C C . LEU A 1 96 ? 7.415 -4.386 -0.818 1.00 98.12 96 LEU A C 1
ATOM 797 O O . LEU A 1 96 ? 7.925 -3.522 -1.533 1.00 98.12 96 LEU A O 1
ATOM 801 N N . LEU A 1 97 ? 7.989 -5.583 -0.638 1.00 98.00 97 LEU A N 1
ATOM 802 C CA . LEU A 1 97 ? 9.237 -5.981 -1.297 1.00 98.00 97 LEU A CA 1
ATOM 803 C C . LEU A 1 97 ? 9.080 -6.078 -2.825 1.00 98.00 97 LEU A C 1
ATOM 805 O O . LEU A 1 97 ? 9.990 -5.699 -3.569 1.00 98.00 97 LEU A O 1
ATOM 809 N N . PHE A 1 98 ? 7.920 -6.530 -3.302 1.00 98.38 98 PHE A N 1
ATOM 810 C CA . PHE A 1 98 ? 7.572 -6.554 -4.720 1.00 98.38 98 PHE A CA 1
ATOM 811 C C . PHE A 1 98 ? 7.532 -5.141 -5.316 1.00 98.38 98 PHE A C 1
ATOM 813 O O . PHE A 1 98 ? 8.196 -4.891 -6.322 1.00 98.38 98 PHE A O 1
ATOM 820 N N . LEU A 1 99 ? 6.847 -4.191 -4.670 1.00 98.19 99 LEU A N 1
ATOM 821 C CA . LEU A 1 99 ? 6.809 -2.794 -5.122 1.00 98.19 99 LEU A CA 1
ATOM 822 C C . LEU A 1 99 ? 8.199 -2.144 -5.111 1.00 98.19 99 LEU A C 1
ATOM 824 O O . LEU A 1 99 ? 8.595 -1.512 -6.090 1.00 98.19 99 LEU A O 1
ATOM 828 N N . PHE A 1 100 ? 8.971 -2.346 -4.039 1.00 97.81 100 PHE A N 1
ATOM 829 C CA . PHE A 1 100 ? 10.333 -1.822 -3.933 1.00 97.81 100 PHE A CA 1
ATOM 830 C C . PHE A 1 100 ? 11.244 -2.357 -5.048 1.00 97.81 100 PHE A C 1
ATOM 832 O O . PHE A 1 100 ? 11.934 -1.591 -5.727 1.00 97.81 100 PHE A O 1
ATOM 839 N N . SER A 1 101 ? 11.232 -3.675 -5.269 1.00 97.81 101 SER A N 1
ATOM 840 C CA . SER A 1 101 ? 12.033 -4.305 -6.322 1.00 97.81 101 SER A CA 1
ATOM 841 C C . SER A 1 101 ? 11.578 -3.890 -7.725 1.00 97.81 101 SER A C 1
ATOM 843 O O . SER A 1 101 ? 12.436 -3.675 -8.582 1.00 97.81 101 SER A O 1
ATOM 845 N N . MET A 1 102 ? 10.274 -3.682 -7.953 1.00 97.44 102 MET A N 1
ATOM 846 C CA . MET A 1 102 ? 9.756 -3.116 -9.205 1.00 97.44 102 MET A CA 1
ATOM 847 C C . MET A 1 102 ? 10.277 -1.699 -9.450 1.00 97.44 102 MET A C 1
ATOM 849 O O . MET A 1 102 ? 10.805 -1.434 -10.529 1.00 97.44 102 MET A O 1
ATOM 853 N N . CYS A 1 103 ? 10.199 -0.803 -8.458 1.00 98.00 103 CYS A N 1
ATOM 854 C CA . CYS A 1 103 ? 10.764 0.548 -8.558 1.00 98.00 103 CYS A CA 1
ATOM 855 C C . CYS A 1 103 ? 12.240 0.501 -8.968 1.00 98.00 103 CYS A C 1
ATOM 857 O O . CYS A 1 103 ? 12.651 1.187 -9.904 1.00 98.00 103 CYS A O 1
ATOM 859 N N . TYR A 1 104 ? 13.030 -0.352 -8.309 1.00 97.69 104 TYR A N 1
ATOM 860 C CA . TYR A 1 104 ? 14.448 -0.505 -8.618 1.00 97.69 104 TYR A CA 1
ATOM 861 C C . TYR A 1 104 ? 14.690 -1.015 -10.047 1.00 97.69 104 TYR A C 1
ATOM 863 O O . TYR A 1 104 ? 15.521 -0.453 -10.761 1.00 97.69 104 TYR A O 1
ATOM 871 N N . ILE A 1 105 ? 13.965 -2.052 -10.488 1.00 97.50 105 ILE A N 1
ATOM 872 C CA . ILE A 1 105 ? 14.089 -2.607 -11.846 1.00 97.50 105 ILE A CA 1
ATOM 873 C C . ILE A 1 105 ? 13.729 -1.558 -12.898 1.00 97.50 105 ILE A C 1
ATOM 875 O O . ILE A 1 105 ? 14.448 -1.431 -13.886 1.00 97.50 105 ILE A O 1
ATOM 879 N N . ILE A 1 106 ? 12.660 -0.787 -12.686 1.00 97.75 106 ILE A N 1
ATOM 880 C CA . ILE A 1 106 ? 12.208 0.234 -13.636 1.00 97.75 106 ILE A CA 1
ATOM 881 C C . ILE A 1 106 ? 13.230 1.371 -13.746 1.00 97.75 106 ILE A C 1
ATOM 883 O O . ILE A 1 106 ? 13.601 1.746 -14.858 1.00 97.75 106 ILE A O 1
ATOM 887 N N . ILE A 1 107 ? 13.731 1.887 -12.617 1.00 97.62 107 ILE A N 1
ATOM 888 C CA . ILE A 1 107 ? 14.747 2.952 -12.610 1.00 97.62 107 ILE A CA 1
ATOM 889 C C . ILE A 1 107 ? 16.030 2.461 -13.282 1.00 97.62 107 ILE A C 1
ATOM 891 O O . ILE A 1 107 ? 16.553 3.111 -14.186 1.00 97.62 107 ILE A O 1
ATOM 895 N N . TYR A 1 108 ? 16.542 1.308 -12.849 1.00 97.06 108 TYR A N 1
ATOM 896 C CA . TYR A 1 108 ? 17.814 0.788 -13.339 1.00 97.06 108 TYR A CA 1
ATOM 897 C C . TYR A 1 108 ? 17.727 0.350 -14.807 1.00 97.06 108 TYR A C 1
ATOM 899 O O . TYR A 1 108 ? 18.618 0.656 -15.595 1.00 97.06 108 TYR A O 1
ATOM 907 N N . GLY A 1 109 ? 16.637 -0.312 -15.203 1.00 96.69 109 GLY A N 1
ATOM 908 C CA . GLY A 1 109 ? 16.376 -0.710 -16.587 1.00 96.69 109 GLY A CA 1
ATOM 909 C C . GLY A 1 109 ? 16.208 0.493 -17.515 1.00 96.69 109 GLY A C 1
ATOM 910 O O . GLY A 1 109 ? 16.828 0.535 -18.578 1.00 96.69 109 GLY A O 1
ATOM 911 N N . GLY A 1 110 ? 15.456 1.511 -17.084 1.00 97.62 110 GLY A N 1
ATOM 912 C CA . GLY A 1 110 ? 15.334 2.778 -17.804 1.00 97.62 110 GLY A CA 1
ATOM 913 C C . GLY A 1 110 ? 16.685 3.482 -17.958 1.00 97.62 110 GLY A C 1
ATOM 914 O O . GLY A 1 110 ? 17.038 3.904 -19.058 1.00 97.62 110 GLY A O 1
ATOM 915 N N . TYR A 1 111 ? 17.491 3.527 -16.893 1.00 97.75 111 TYR A N 1
ATOM 916 C CA . TYR A 1 111 ? 18.851 4.065 -16.944 1.00 97.75 111 TYR A CA 1
ATOM 917 C C . TYR A 1 111 ? 19.727 3.329 -17.967 1.00 97.75 111 TYR A C 1
ATOM 919 O O . TYR A 1 111 ? 20.369 3.983 -18.788 1.00 97.75 111 TYR A O 1
ATOM 927 N N . LEU A 1 112 ? 19.725 1.991 -17.971 1.00 97.25 112 LEU A N 1
ATOM 928 C CA . LEU A 1 112 ? 20.500 1.204 -18.936 1.00 97.25 112 LEU A CA 1
ATOM 929 C C . LEU A 1 112 ? 20.049 1.446 -20.382 1.00 97.25 112 LEU A C 1
ATOM 931 O O . LEU A 1 112 ? 20.897 1.601 -21.260 1.00 97.25 112 LEU A O 1
ATOM 935 N N . CYS A 1 113 ? 18.739 1.530 -20.632 1.00 97.50 113 CYS A N 1
ATOM 936 C CA . CYS A 1 113 ? 18.204 1.825 -21.964 1.00 97.50 113 CYS A CA 1
ATOM 937 C C . CYS A 1 113 ? 18.622 3.223 -22.434 1.00 97.50 113 CYS A C 1
ATOM 939 O O . CYS A 1 113 ? 19.104 3.392 -23.554 1.00 97.50 113 CYS A O 1
ATOM 941 N N . PHE A 1 114 ? 18.504 4.228 -21.563 1.00 97.44 114 PHE A N 1
ATOM 942 C CA . PHE A 1 114 ? 18.949 5.586 -21.864 1.00 97.44 114 PHE A CA 1
ATOM 943 C C . PHE A 1 114 ? 20.461 5.645 -22.109 1.00 97.44 114 PHE A C 1
ATOM 945 O O . PHE A 1 114 ? 20.913 6.275 -23.066 1.00 97.44 114 PHE A O 1
ATOM 952 N N . TYR A 1 115 ? 21.253 4.964 -21.282 1.00 97.50 115 TYR A N 1
ATOM 953 C CA . TYR A 1 115 ? 22.704 4.899 -21.427 1.00 97.50 115 TYR A CA 1
ATOM 954 C C . TYR A 1 115 ? 23.118 4.234 -22.746 1.00 97.50 115 TYR A C 1
ATOM 956 O O . TYR A 1 115 ? 23.964 4.771 -23.458 1.00 97.50 115 TYR A O 1
ATOM 964 N N . SER A 1 116 ? 22.471 3.128 -23.123 1.00 96.31 116 SER A N 1
ATOM 965 C CA . SER A 1 116 ? 22.705 2.442 -24.399 1.00 96.31 116 SER A CA 1
ATOM 966 C C . SER A 1 116 ? 22.427 3.348 -25.604 1.00 96.31 116 SER A C 1
ATOM 968 O O . SER A 1 116 ? 23.279 3.466 -26.485 1.00 96.31 116 SER A O 1
ATOM 970 N N . LEU A 1 117 ? 21.305 4.078 -25.600 1.00 95.69 117 LEU A N 1
ATOM 971 C CA . LEU A 1 117 ? 20.975 5.044 -26.656 1.00 95.69 117 LEU A CA 1
ATOM 972 C C . LEU A 1 117 ? 22.011 6.179 -26.745 1.00 95.69 117 LEU A C 1
ATOM 974 O O . LEU A 1 117 ? 22.378 6.596 -27.843 1.00 95.69 117 LEU A O 1
ATOM 978 N N . ASN A 1 118 ? 22.521 6.661 -25.607 1.00 95.12 118 ASN A N 1
ATOM 979 C CA . ASN A 1 118 ? 23.581 7.675 -25.579 1.00 95.12 118 ASN A CA 1
ATOM 980 C C . ASN A 1 118 ? 24.917 7.149 -26.113 1.00 95.12 118 ASN A C 1
ATOM 982 O O . ASN A 1 118 ? 25.610 7.871 -26.830 1.00 95.12 118 ASN A O 1
ATOM 986 N N . LEU A 1 119 ? 25.284 5.906 -25.787 1.00 94.56 119 LEU A N 1
ATOM 987 C CA . LEU A 1 119 ? 26.482 5.272 -26.336 1.00 94.56 119 LEU A CA 1
ATOM 988 C C . LEU A 1 119 ? 26.375 5.119 -27.850 1.00 94.56 119 LEU A C 1
ATOM 990 O O . LEU A 1 119 ? 27.305 5.499 -28.558 1.00 94.56 119 LEU A O 1
ATOM 994 N N . PHE A 1 120 ? 25.231 4.642 -28.345 1.00 94.00 120 PHE A N 1
ATOM 995 C CA . PHE A 1 120 ? 24.997 4.542 -29.781 1.00 94.00 120 PHE A CA 1
ATOM 996 C C . PHE A 1 120 ? 25.111 5.914 -30.447 1.00 94.00 120 PHE A C 1
ATOM 998 O O . PHE A 1 120 ? 25.828 6.059 -31.427 1.00 94.00 120 PHE A O 1
ATOM 1005 N N . MET A 1 121 ? 24.494 6.944 -29.860 1.00 91.38 121 MET A N 1
ATOM 1006 C CA . MET A 1 121 ? 24.561 8.318 -30.365 1.00 91.38 121 MET A CA 1
ATOM 1007 C C . MET A 1 121 ? 25.984 8.897 -30.386 1.00 91.38 121 MET A C 1
ATOM 1009 O O . MET A 1 121 ? 26.255 9.810 -31.160 1.00 91.38 121 MET A O 1
ATOM 1013 N N . LYS A 1 122 ? 26.882 8.423 -29.520 1.00 92.06 122 LYS A N 1
ATOM 1014 C CA . LYS A 1 122 ? 28.251 8.939 -29.417 1.00 92.06 122 LYS A CA 1
ATOM 1015 C C . LYS A 1 122 ? 29.241 8.210 -30.325 1.00 92.06 122 LYS A C 1
ATOM 1017 O O . LYS A 1 122 ? 30.193 8.839 -30.776 1.00 92.06 122 LYS A O 1
ATOM 1022 N N . TYR A 1 123 ? 29.055 6.908 -30.528 1.00 92.00 123 TYR A N 1
ATOM 1023 C CA . TYR A 1 123 ? 30.078 6.037 -31.113 1.00 92.00 123 TYR A CA 1
ATOM 1024 C C . TYR A 1 123 ? 29.658 5.329 -32.402 1.00 92.00 123 TYR A C 1
ATOM 1026 O O . TYR A 1 123 ? 30.508 4.701 -33.022 1.00 92.00 123 TYR A O 1
ATOM 1034 N N . SER A 1 124 ? 28.383 5.378 -32.796 1.00 91.00 124 SER A N 1
ATOM 1035 C CA . SER A 1 124 ? 27.939 4.746 -34.039 1.00 91.00 124 SER A CA 1
ATOM 1036 C C . SER A 1 124 ? 28.110 5.681 -35.234 1.00 91.00 124 SER A C 1
ATOM 1038 O O . SER A 1 124 ? 27.771 6.860 -35.157 1.00 91.00 124 SER A O 1
ATOM 1040 N N . ASP A 1 125 ? 28.568 5.129 -36.355 1.00 87.00 125 ASP A N 1
ATOM 1041 C CA . ASP A 1 125 ? 28.580 5.823 -37.645 1.00 87.00 125 ASP A CA 1
ATOM 1042 C C . ASP A 1 125 ? 27.205 5.767 -38.349 1.00 87.00 125 ASP A C 1
ATOM 1044 O O . ASP A 1 125 ? 26.916 6.585 -39.224 1.00 87.00 125 ASP A O 1
ATOM 1048 N N . ASP A 1 126 ? 26.310 4.868 -37.915 1.00 84.56 126 ASP A N 1
ATOM 1049 C CA . ASP A 1 126 ? 24.978 4.622 -38.495 1.00 84.56 126 ASP A CA 1
ATOM 1050 C C . ASP A 1 126 ? 23.915 5.615 -37.985 1.00 84.56 126 ASP A C 1
ATOM 1052 O O . ASP A 1 126 ? 22.766 5.270 -37.690 1.00 84.56 126 ASP A O 1
ATOM 1056 N N . ILE A 1 127 ? 24.301 6.881 -37.834 1.00 88.25 127 ILE A N 1
ATOM 1057 C CA . ILE A 1 127 ? 23.461 7.931 -37.262 1.00 88.25 127 ILE A CA 1
ATOM 1058 C C . ILE A 1 127 ? 22.939 8.867 -38.370 1.00 88.25 127 ILE A C 1
ATOM 1060 O O . ILE A 1 127 ? 23.707 9.304 -39.231 1.00 88.25 127 ILE A O 1
ATOM 1064 N N . PRO A 1 128 ? 21.651 9.276 -38.341 1.00 83.56 128 PRO A N 1
ATOM 1065 C CA . PRO A 1 128 ? 21.123 10.266 -39.276 1.00 83.56 128 PRO A CA 1
ATOM 1066 C C . PRO A 1 128 ? 21.925 11.580 -39.292 1.00 83.56 128 PRO A C 1
ATOM 1068 O O . PRO A 1 128 ? 22.207 12.187 -38.251 1.00 83.56 128 PRO A O 1
ATOM 1071 N N . LYS A 1 129 ? 22.238 12.081 -40.495 1.00 83.25 129 LYS A N 1
ATOM 1072 C CA . LYS A 1 129 ? 22.940 13.363 -40.673 1.00 83.25 129 LYS A CA 1
ATOM 1073 C C . LYS A 1 129 ? 22.173 14.491 -39.970 1.00 83.25 129 LYS A C 1
ATOM 1075 O O . LYS A 1 129 ? 20.958 14.603 -40.097 1.00 83.25 129 LYS A O 1
ATOM 1080 N N . ASN A 1 130 ? 22.895 15.361 -39.261 1.00 86.12 130 ASN A N 1
ATOM 1081 C CA . ASN A 1 130 ? 22.364 16.476 -38.458 1.00 86.12 130 ASN A CA 1
ATOM 1082 C C . ASN A 1 130 ? 21.578 16.107 -37.182 1.00 86.12 130 ASN A C 1
ATOM 1084 O O . ASN A 1 130 ? 21.084 17.030 -36.529 1.00 86.12 130 ASN A O 1
ATOM 1088 N N . ILE A 1 131 ? 21.506 14.836 -36.752 1.00 88.25 131 ILE A N 1
ATOM 1089 C CA . ILE A 1 131 ? 20.752 14.460 -35.536 1.00 88.25 131 ILE A CA 1
ATOM 1090 C C . ILE A 1 131 ? 21.190 15.260 -34.298 1.00 88.25 131 ILE A C 1
ATOM 1092 O O . ILE A 1 131 ? 20.367 15.638 -33.466 1.00 88.25 131 ILE A O 1
ATOM 1096 N N . HIS A 1 132 ? 22.484 15.584 -34.193 1.00 88.06 132 HIS A N 1
ATOM 1097 C CA . HIS A 1 132 ? 23.044 16.277 -33.032 1.00 88.06 132 HIS A CA 1
ATOM 1098 C C . HIS A 1 132 ? 22.496 17.700 -32.871 1.00 88.06 132 HIS A C 1
ATOM 1100 O O . HIS A 1 132 ? 22.399 18.178 -31.739 1.00 88.06 132 HIS A O 1
ATOM 1106 N N . LYS A 1 133 ? 22.081 18.337 -33.977 1.00 91.25 133 LYS A N 1
ATOM 1107 C CA . LYS A 1 133 ? 21.510 19.693 -34.014 1.00 91.25 133 LYS A CA 1
ATOM 1108 C C . LYS A 1 133 ? 20.015 19.726 -33.670 1.00 91.25 133 LYS A C 1
ATOM 1110 O O . LYS A 1 133 ? 19.461 20.802 -33.475 1.00 91.25 133 LYS A O 1
ATOM 1115 N N . LEU A 1 134 ? 19.351 18.570 -33.613 1.00 92.69 134 LEU A N 1
ATOM 1116 C CA . LEU A 1 134 ? 17.919 18.482 -33.331 1.00 92.69 134 LEU A CA 1
ATOM 1117 C C . LEU A 1 134 ? 17.616 18.640 -31.830 1.00 92.69 134 LEU A C 1
ATOM 1119 O O . LEU A 1 134 ? 18.453 18.288 -30.991 1.00 92.69 134 LEU A O 1
ATOM 1123 N N . PRO A 1 135 ? 16.407 19.112 -31.466 1.00 94.81 135 PRO A N 1
ATOM 1124 C CA . PRO A 1 135 ? 15.973 19.173 -30.072 1.00 94.81 135 PRO A CA 1
ATOM 1125 C C . PRO A 1 135 ? 15.857 17.769 -29.463 1.00 94.81 135 PRO A C 1
ATOM 1127 O O . PRO A 1 135 ? 15.621 16.799 -30.184 1.00 94.81 135 PRO A O 1
ATOM 1130 N N . PHE A 1 136 ? 15.978 17.674 -28.132 1.00 93.06 136 PHE A N 1
ATOM 1131 C CA . PHE A 1 136 ? 16.054 16.414 -27.374 1.00 93.06 136 PHE A CA 1
ATOM 1132 C C . PHE A 1 136 ? 15.023 15.366 -27.825 1.00 93.06 136 PHE A C 1
ATOM 1134 O O . PHE A 1 136 ? 15.402 14.297 -28.290 1.00 93.06 136 PHE A O 1
ATOM 1141 N N . PHE A 1 137 ? 13.726 15.683 -27.789 1.00 92.94 137 PHE A N 1
ATOM 1142 C CA . PHE A 1 137 ? 12.686 14.705 -28.127 1.00 92.94 137 PHE A CA 1
ATOM 1143 C C . PHE A 1 137 ? 12.766 14.209 -29.575 1.00 92.94 137 PHE A C 1
ATOM 1145 O O . PHE A 1 137 ? 12.712 13.006 -29.812 1.00 92.94 137 PHE A O 1
ATOM 1152 N N . ARG A 1 138 ? 12.964 15.108 -30.552 1.00 92.94 138 ARG A N 1
ATOM 1153 C CA . ARG A 1 138 ? 13.103 14.712 -31.967 1.00 92.94 138 ARG A CA 1
ATOM 1154 C C . ARG A 1 138 ? 14.375 13.900 -32.204 1.00 92.94 138 ARG A C 1
ATOM 1156 O O . ARG A 1 138 ? 14.351 12.955 -32.983 1.00 92.94 138 ARG A O 1
ATOM 1163 N N . LYS A 1 139 ? 15.463 14.250 -31.516 1.00 93.25 139 LYS A N 1
ATOM 1164 C CA . LYS A 1 139 ? 16.752 13.553 -31.575 1.00 93.25 139 LYS A CA 1
ATOM 1165 C C . LYS A 1 139 ? 16.607 12.087 -31.167 1.00 93.25 139 LYS A C 1
ATOM 1167 O O . LYS A 1 139 ? 16.955 11.209 -31.948 1.00 93.25 139 LYS A O 1
ATOM 1172 N N . TYR A 1 140 ? 16.046 11.823 -29.987 1.00 93.75 140 TYR A N 1
ATOM 1173 C CA . TYR A 1 140 ? 15.837 10.452 -29.512 1.00 93.75 140 TYR A CA 1
ATOM 1174 C C . TYR A 1 140 ? 14.758 9.715 -30.311 1.00 93.75 140 TYR A C 1
ATOM 1176 O O . TYR A 1 140 ? 14.924 8.535 -30.590 1.00 93.75 140 TYR A O 1
ATOM 1184 N N . TRP A 1 141 ? 13.700 10.395 -30.760 1.00 94.62 141 TRP A N 1
ATOM 1185 C CA . TRP A 1 141 ? 12.671 9.772 -31.598 1.00 94.62 141 TRP A CA 1
ATOM 1186 C C . TRP A 1 141 ? 13.230 9.224 -32.918 1.00 94.62 141 TRP A C 1
ATOM 1188 O O . TRP A 1 141 ? 12.961 8.080 -33.283 1.00 94.62 141 TRP A O 1
ATOM 1198 N N . LEU A 1 142 ? 14.046 10.016 -33.623 1.00 92.69 142 LEU A N 1
ATOM 1199 C CA . LEU A 1 142 ? 14.687 9.571 -34.863 1.00 92.69 142 LEU A CA 1
ATOM 1200 C C . LEU A 1 142 ? 15.707 8.466 -34.602 1.00 92.69 142 LEU A C 1
ATOM 1202 O O . LEU A 1 142 ? 15.742 7.498 -35.353 1.00 92.69 142 LEU A O 1
ATOM 1206 N N . LEU A 1 143 ? 16.481 8.570 -33.515 1.00 92.06 143 LEU A N 1
ATOM 1207 C CA . LEU A 1 143 ? 17.405 7.515 -33.105 1.00 92.06 143 LEU A CA 1
ATOM 1208 C C . LEU A 1 143 ? 16.675 6.174 -32.941 1.00 92.06 143 LEU A C 1
ATOM 1210 O O . LEU A 1 143 ? 17.113 5.169 -33.487 1.00 92.06 143 LEU A O 1
ATOM 1214 N N . ILE A 1 144 ? 15.538 6.174 -32.243 1.00 93.94 144 ILE A N 1
ATOM 1215 C CA . ILE A 1 144 ? 14.742 4.975 -31.946 1.00 93.94 144 ILE A CA 1
ATOM 1216 C C . ILE A 1 144 ? 14.104 4.389 -33.213 1.00 93.94 144 ILE A C 1
ATOM 1218 O O . ILE A 1 144 ? 14.070 3.173 -33.362 1.00 93.94 144 ILE A O 1
ATOM 1222 N N . LYS A 1 145 ? 13.599 5.222 -34.134 1.00 93.38 145 LYS A N 1
ATOM 1223 C CA . LYS A 1 145 ? 12.843 4.747 -35.311 1.00 93.38 145 LYS A CA 1
ATOM 1224 C C . LYS A 1 145 ? 13.670 4.508 -36.574 1.00 93.38 145 LYS A C 1
ATOM 1226 O O . LYS A 1 145 ? 13.166 3.835 -37.466 1.00 93.38 145 LYS A O 1
ATOM 1231 N N . GLN A 1 146 ? 14.866 5.087 -36.699 1.00 89.94 146 GLN A N 1
ATOM 1232 C CA . GLN A 1 146 ? 15.595 5.145 -37.979 1.00 89.94 146 GLN A CA 1
ATOM 1233 C C . GLN A 1 146 ? 16.973 4.473 -37.972 1.00 89.94 146 GLN A C 1
ATOM 1235 O O . GLN A 1 146 ? 17.696 4.616 -38.952 1.00 89.94 146 GLN A O 1
ATOM 1240 N N . THR A 1 147 ? 17.364 3.782 -36.899 1.00 90.88 147 THR A N 1
ATOM 1241 C CA . THR A 1 147 ? 18.702 3.168 -36.809 1.00 90.88 147 THR A CA 1
ATOM 1242 C C . THR A 1 147 ? 18.651 1.645 -36.868 1.00 90.88 147 THR A C 1
ATOM 1244 O O . THR A 1 147 ? 18.765 1.065 -37.941 1.00 90.88 147 THR A O 1
ATOM 1247 N N . ASN A 1 148 ? 18.473 0.975 -35.734 1.00 92.38 148 ASN A N 1
ATOM 1248 C CA . ASN A 1 148 ? 18.447 -0.478 -35.651 1.00 92.38 148 ASN A CA 1
ATOM 1249 C C . ASN A 1 148 ? 17.397 -0.966 -34.648 1.00 92.38 148 ASN A C 1
ATOM 1251 O O . ASN A 1 148 ? 16.883 -0.212 -33.820 1.00 92.38 148 ASN A O 1
ATOM 1255 N N . PHE A 1 149 ? 17.125 -2.268 -34.711 1.00 94.38 149 PHE A N 1
ATOM 1256 C CA . PHE A 1 149 ? 16.147 -2.930 -33.853 1.00 94.38 149 PHE A CA 1
ATOM 1257 C C . PHE A 1 149 ? 16.479 -2.813 -32.354 1.00 94.38 149 PHE A C 1
ATOM 1259 O O . PHE A 1 149 ? 15.582 -2.652 -31.533 1.00 94.38 149 PHE A O 1
ATOM 1266 N N . ALA A 1 150 ? 17.761 -2.836 -31.974 1.00 94.31 150 ALA A N 1
ATOM 1267 C CA . ALA A 1 150 ? 18.159 -2.724 -30.570 1.00 94.31 150 ALA A CA 1
ATOM 1268 C C . ALA A 1 150 ? 17.816 -1.345 -29.975 1.00 94.31 150 ALA A C 1
ATOM 1270 O O . ALA A 1 150 ? 17.366 -1.259 -28.829 1.00 94.31 150 ALA A O 1
ATOM 1271 N N . ASN A 1 151 ? 17.969 -0.273 -30.755 1.00 94.75 151 ASN A N 1
ATOM 1272 C CA . ASN A 1 151 ? 17.570 1.080 -30.370 1.00 94.75 151 ASN A CA 1
ATOM 1273 C C . ASN A 1 151 ? 16.044 1.232 -30.326 1.00 94.75 151 ASN A C 1
ATOM 1275 O O . ASN A 1 151 ? 15.535 1.904 -29.427 1.00 94.75 151 ASN A O 1
ATOM 1279 N N . GLU A 1 152 ? 15.313 0.576 -31.233 1.00 95.62 152 GLU A N 1
ATOM 1280 C CA . GLU A 1 152 ? 13.846 0.524 -31.191 1.00 95.62 152 GLU A CA 1
ATOM 1281 C C . GLU A 1 152 ? 13.348 -0.137 -29.896 1.00 95.62 152 GLU A C 1
ATOM 1283 O O . GLU A 1 152 ? 12.515 0.431 -29.182 1.00 95.62 152 GLU A O 1
ATOM 1288 N N . VAL A 1 153 ? 13.916 -1.293 -29.539 1.00 96.38 153 VAL A N 1
ATOM 1289 C CA . VAL A 1 153 ? 13.602 -2.009 -28.293 1.00 96.38 153 VAL A CA 1
ATOM 1290 C C . VAL A 1 153 ? 13.979 -1.173 -27.069 1.00 96.38 153 VAL A C 1
ATOM 1292 O O . VAL A 1 153 ? 13.150 -0.982 -26.181 1.00 96.38 153 VAL A O 1
ATOM 1295 N N . SER A 1 154 ? 15.193 -0.616 -27.033 1.00 96.94 154 SER A N 1
ATOM 1296 C CA . SER A 1 154 ? 15.675 0.195 -25.903 1.00 96.94 154 SER A CA 1
ATOM 1297 C C . SER A 1 154 ? 14.826 1.451 -25.700 1.00 96.94 154 SER A C 1
ATOM 1299 O O . SER A 1 154 ? 14.481 1.796 -24.572 1.00 96.94 154 SER A O 1
ATOM 1301 N N . GLY A 1 155 ? 14.435 2.118 -26.789 1.00 96.88 155 GLY A N 1
ATOM 1302 C CA . GLY A 1 155 ? 13.530 3.264 -26.753 1.00 96.88 155 GLY A CA 1
ATOM 1303 C C . GLY A 1 155 ? 12.135 2.907 -26.252 1.00 96.88 155 GLY A C 1
ATOM 1304 O O . GLY A 1 155 ? 11.573 3.629 -25.429 1.00 96.88 155 GLY A O 1
ATOM 1305 N N . THR A 1 156 ? 11.597 1.773 -26.704 1.00 96.25 156 THR A N 1
ATOM 1306 C CA . THR A 1 156 ? 10.277 1.280 -26.283 1.00 96.25 156 THR A CA 1
ATOM 1307 C C . THR A 1 156 ? 10.260 0.931 -24.795 1.00 96.25 156 THR A C 1
ATOM 1309 O O . THR A 1 156 ? 9.359 1.359 -24.074 1.00 96.25 156 THR A O 1
ATOM 1312 N N . ILE A 1 157 ? 11.281 0.219 -24.307 1.00 96.94 157 ILE A N 1
ATOM 1313 C CA . ILE A 1 157 ? 11.423 -0.116 -22.882 1.00 96.94 157 ILE A CA 1
ATOM 1314 C C . ILE A 1 157 ? 11.608 1.154 -22.047 1.00 96.94 157 ILE A C 1
ATOM 1316 O O . ILE A 1 157 ? 10.948 1.300 -21.024 1.00 96.94 157 ILE A O 1
ATOM 1320 N N . LEU A 1 158 ? 12.443 2.101 -22.487 1.00 97.81 158 LEU A N 1
ATOM 1321 C CA . LEU A 1 158 ? 12.631 3.376 -21.789 1.00 97.81 158 LEU A CA 1
ATOM 1322 C C . LEU A 1 158 ? 11.312 4.149 -21.652 1.00 97.81 158 LEU A C 1
ATOM 1324 O O . LEU A 1 158 ? 11.006 4.648 -20.569 1.00 97.81 158 LEU A O 1
ATOM 1328 N N . LEU A 1 159 ? 10.521 4.226 -22.725 1.00 96.62 159 LEU A N 1
ATOM 1329 C CA . LEU A 1 159 ? 9.212 4.873 -22.694 1.00 96.62 159 LEU A CA 1
ATOM 1330 C C . LEU A 1 159 ? 8.270 4.166 -21.713 1.00 96.62 159 LEU A C 1
ATOM 1332 O O . LEU A 1 159 ? 7.626 4.827 -20.901 1.00 96.62 159 LEU A O 1
ATOM 1336 N N . LEU A 1 160 ? 8.235 2.832 -21.740 1.00 97.25 160 LEU A N 1
ATOM 1337 C CA . LEU A 1 160 ? 7.448 2.035 -20.802 1.00 97.25 160 LEU A CA 1
ATOM 1338 C C . LEU A 1 160 ? 7.869 2.294 -19.347 1.00 97.25 160 LEU A C 1
ATOM 1340 O O . LEU A 1 160 ? 7.012 2.505 -18.492 1.00 97.25 160 LEU A O 1
ATOM 1344 N N . CYS A 1 161 ? 9.175 2.344 -19.068 1.00 97.81 161 CYS A N 1
ATOM 1345 C CA . CYS A 1 161 ? 9.706 2.664 -17.745 1.00 97.81 161 CYS A CA 1
ATOM 1346 C C . CYS A 1 161 ? 9.260 4.054 -17.273 1.00 97.81 161 CYS A C 1
ATOM 1348 O O . CYS A 1 161 ? 8.813 4.188 -16.138 1.00 97.81 161 CYS A O 1
ATOM 1350 N N . ILE A 1 162 ? 9.330 5.073 -18.135 1.00 97.44 162 ILE A N 1
ATOM 1351 C CA . ILE A 1 162 ? 8.908 6.444 -17.805 1.00 97.44 162 ILE A CA 1
ATOM 1352 C C . ILE A 1 162 ? 7.403 6.514 -17.522 1.00 97.44 162 ILE A C 1
ATOM 1354 O O . ILE A 1 162 ? 6.991 7.228 -16.612 1.00 97.44 162 ILE A O 1
ATOM 1358 N N . LEU A 1 163 ? 6.585 5.775 -18.275 1.00 97.38 163 LEU A N 1
ATOM 1359 C CA . LEU A 1 163 ? 5.130 5.775 -18.107 1.00 97.38 163 LEU A CA 1
ATOM 1360 C C . LEU A 1 163 ? 4.680 5.007 -16.858 1.00 97.38 163 LEU A C 1
ATOM 1362 O O . LEU A 1 163 ? 3.770 5.451 -16.163 1.00 97.38 163 LEU A O 1
ATOM 1366 N N . ILE A 1 164 ? 5.307 3.866 -16.563 1.00 96.81 164 ILE A N 1
ATOM 1367 C CA . ILE A 1 164 ? 4.903 2.995 -15.450 1.00 96.81 164 ILE A CA 1
ATOM 1368 C C . ILE A 1 164 ? 5.498 3.457 -14.115 1.00 96.81 164 ILE A C 1
ATOM 1370 O O . ILE A 1 164 ? 4.854 3.296 -13.078 1.00 96.81 164 ILE A O 1
ATOM 1374 N N . PHE A 1 165 ? 6.700 4.046 -14.109 1.00 98.00 165 PHE A N 1
ATOM 1375 C CA . PHE A 1 165 ? 7.386 4.412 -12.867 1.00 98.00 165 PHE A CA 1
ATOM 1376 C C . PHE A 1 165 ? 6.546 5.284 -11.919 1.00 98.00 165 PHE A C 1
ATOM 1378 O O . PHE A 1 165 ? 6.459 4.914 -10.748 1.00 98.00 165 PHE A O 1
ATOM 1385 N N . PRO A 1 166 ? 5.887 6.377 -12.363 1.00 98.06 166 PRO A N 1
ATOM 1386 C CA . PRO A 1 166 ? 5.110 7.228 -11.464 1.00 98.06 166 PRO A CA 1
ATOM 1387 C C . PRO A 1 166 ? 3.985 6.471 -10.758 1.00 98.06 166 PRO A C 1
ATOM 1389 O O . PRO A 1 166 ? 3.755 6.688 -9.573 1.00 98.06 166 PRO A O 1
ATOM 1392 N N . LEU A 1 167 ? 3.326 5.544 -11.461 1.00 96.75 167 LEU A N 1
ATOM 1393 C CA . LEU A 1 167 ? 2.248 4.733 -10.901 1.00 96.75 167 LEU A CA 1
ATOM 1394 C C . LEU A 1 167 ? 2.765 3.803 -9.795 1.00 96.75 167 LEU A C 1
ATOM 1396 O O . LEU A 1 167 ? 2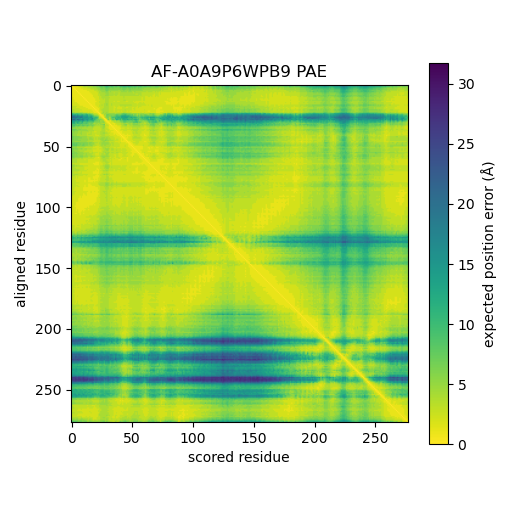.198 3.754 -8.705 1.00 96.75 167 LEU A O 1
ATOM 1400 N N . ILE A 1 168 ? 3.861 3.084 -10.054 1.00 97.62 168 ILE A N 1
ATOM 1401 C CA . ILE A 1 168 ? 4.444 2.160 -9.069 1.00 97.62 168 ILE A CA 1
ATOM 1402 C C . ILE A 1 168 ? 5.041 2.928 -7.885 1.00 97.62 168 ILE A C 1
ATOM 1404 O O . ILE A 1 168 ? 4.860 2.524 -6.737 1.00 97.62 168 ILE A O 1
ATOM 1408 N N . ALA A 1 169 ? 5.704 4.057 -8.147 1.00 97.94 169 ALA A N 1
ATOM 1409 C CA . ALA A 1 169 ? 6.258 4.923 -7.114 1.00 97.94 169 ALA A CA 1
ATOM 1410 C C . ALA A 1 169 ? 5.163 5.519 -6.221 1.00 97.94 169 ALA A C 1
ATOM 1412 O O . ALA A 1 169 ? 5.342 5.561 -5.006 1.00 97.94 169 ALA A O 1
ATOM 1413 N N . PHE A 1 170 ? 4.023 5.915 -6.798 1.00 97.62 170 PHE A N 1
ATOM 1414 C CA . PHE A 1 170 ? 2.859 6.372 -6.043 1.00 97.62 170 PHE A CA 1
ATOM 1415 C C . PHE A 1 170 ? 2.347 5.278 -5.102 1.00 97.62 170 PHE A C 1
ATOM 1417 O O . PHE A 1 170 ? 2.279 5.500 -3.897 1.00 97.62 170 PHE A O 1
ATOM 1424 N N . PHE A 1 171 ? 2.085 4.067 -5.608 1.00 96.75 171 PHE A N 1
ATOM 1425 C CA . PHE A 1 171 ? 1.627 2.968 -4.753 1.00 96.75 171 PHE A CA 1
ATOM 1426 C C . PHE A 1 171 ? 2.636 2.606 -3.662 1.00 96.75 171 PHE A C 1
ATOM 1428 O O . PHE A 1 171 ? 2.249 2.359 -2.521 1.00 96.75 171 PHE A O 1
ATOM 1435 N N . PHE A 1 172 ? 3.931 2.591 -3.978 1.00 97.94 172 PHE A N 1
ATOM 1436 C CA . PHE A 1 172 ? 4.966 2.345 -2.978 1.00 97.94 172 PHE A CA 1
ATOM 1437 C C . PHE A 1 172 ? 5.000 3.449 -1.911 1.00 97.94 172 PHE A C 1
ATOM 1439 O O . PHE A 1 172 ? 5.051 3.145 -0.719 1.00 97.94 172 PHE A O 1
ATOM 1446 N N . GLY A 1 173 ? 4.905 4.715 -2.327 1.00 97.88 173 GLY A N 1
ATOM 1447 C CA . GLY A 1 173 ? 4.846 5.878 -1.442 1.00 97.88 173 GLY A CA 1
ATOM 1448 C C . GLY A 1 173 ? 3.643 5.849 -0.501 1.00 97.88 173 GLY A C 1
ATOM 1449 O O . GLY A 1 173 ? 3.823 6.009 0.702 1.00 97.88 173 GLY A O 1
ATOM 1450 N N . GLU A 1 174 ? 2.449 5.546 -1.011 1.00 95.94 174 GLU A N 1
ATOM 1451 C CA . GLU A 1 174 ? 1.224 5.413 -0.205 1.00 95.94 174 GLU A CA 1
ATOM 1452 C C . GLU A 1 174 ? 1.345 4.315 0.863 1.00 95.94 174 GLU A C 1
ATOM 1454 O O . GLU A 1 174 ? 0.890 4.478 1.998 1.00 95.94 174 GLU A O 1
ATOM 1459 N N . ASN A 1 175 ? 2.008 3.200 0.540 1.00 96.50 175 ASN A N 1
ATOM 1460 C CA . ASN A 1 175 ? 2.258 2.139 1.515 1.00 96.50 175 ASN A CA 1
ATOM 1461 C C . ASN A 1 175 ? 3.269 2.586 2.582 1.00 96.50 175 ASN A C 1
ATOM 1463 O O . ASN A 1 175 ? 3.037 2.356 3.766 1.00 96.50 175 ASN A O 1
ATOM 1467 N N . LEU A 1 176 ? 4.351 3.278 2.206 1.00 97.25 176 LEU A N 1
ATOM 1468 C CA . LEU A 1 176 ? 5.294 3.848 3.179 1.00 97.25 176 LEU A CA 1
ATOM 1469 C C . LEU A 1 176 ? 4.634 4.898 4.081 1.00 97.25 176 LEU A C 1
ATOM 1471 O O . LEU A 1 176 ? 4.890 4.918 5.284 1.00 97.25 176 LEU A O 1
ATOM 1475 N N . TRP A 1 177 ? 3.758 5.728 3.518 1.00 96.25 177 TRP A N 1
ATOM 1476 C CA . TRP A 1 177 ? 2.962 6.699 4.261 1.00 96.25 177 TRP A CA 1
ATOM 1477 C C . TRP A 1 177 ? 2.002 6.017 5.245 1.00 96.25 177 TRP A C 1
ATOM 1479 O O . TRP A 1 177 ? 1.934 6.388 6.415 1.00 96.25 177 TRP A O 1
ATOM 1489 N N . SER A 1 178 ? 1.333 4.947 4.816 1.00 95.44 178 SER A N 1
ATOM 1490 C CA . SER A 1 178 ? 0.457 4.151 5.685 1.00 95.44 178 SER A CA 1
ATOM 1491 C C . SER A 1 178 ? 1.231 3.499 6.839 1.00 95.44 178 SER A C 1
ATOM 1493 O O . SER A 1 178 ? 0.762 3.498 7.976 1.00 95.44 178 SER A O 1
ATOM 1495 N N . ILE A 1 179 ? 2.450 3.005 6.583 1.00 96.50 179 ILE A N 1
ATOM 1496 C CA . ILE A 1 179 ? 3.356 2.493 7.626 1.00 96.50 179 ILE A CA 1
ATOM 1497 C C . ILE A 1 179 ? 3.757 3.607 8.597 1.00 96.50 179 ILE A C 1
ATOM 1499 O O . ILE A 1 179 ? 3.763 3.381 9.806 1.00 96.50 179 ILE A O 1
ATOM 1503 N N . TYR A 1 180 ? 4.078 4.797 8.087 1.00 95.44 180 TYR A N 1
ATOM 1504 C CA . TYR A 1 180 ? 4.416 5.957 8.911 1.00 95.44 180 TYR A CA 1
ATOM 1505 C C . TYR A 1 180 ? 3.300 6.318 9.887 1.00 95.44 180 TYR A C 1
ATOM 1507 O O . TYR A 1 180 ? 3.589 6.508 11.060 1.00 95.44 180 TYR A O 1
ATOM 1515 N N . LEU A 1 181 ? 2.048 6.299 9.432 1.00 92.62 181 LEU A N 1
ATOM 1516 C CA . LEU A 1 181 ? 0.875 6.575 10.265 1.00 92.62 181 LEU A CA 1
ATOM 1517 C C . LEU A 1 181 ? 0.384 5.371 11.094 1.00 92.62 181 LEU A C 1
ATOM 1519 O O . LEU A 1 181 ? -0.569 5.498 11.859 1.00 92.62 181 LEU A O 1
ATOM 1523 N N . GLY A 1 182 ? 0.957 4.178 10.905 1.00 94.12 182 GLY A N 1
ATOM 1524 C CA . GLY A 1 182 ? 0.523 2.958 11.596 1.00 94.12 182 GLY A CA 1
ATOM 1525 C C . GLY A 1 182 ? -0.828 2.396 11.133 1.00 94.12 182 GLY A C 1
ATOM 1526 O O . GLY A 1 182 ? -1.402 1.530 11.800 1.00 94.12 182 GLY A O 1
ATOM 1527 N N . VAL A 1 183 ? -1.337 2.824 9.975 1.00 94.69 183 VAL A N 1
ATOM 1528 C CA . VAL A 1 183 ? -2.674 2.467 9.462 1.00 94.69 183 VAL A CA 1
ATOM 1529 C C . VAL A 1 183 ? -2.612 1.500 8.275 1.00 94.69 183 VAL A C 1
ATOM 1531 O O . VAL A 1 183 ? -1.572 1.316 7.643 1.00 94.69 183 VAL A O 1
ATOM 1534 N N . THR A 1 184 ? -3.720 0.825 7.977 1.00 95.75 184 THR A N 1
ATOM 1535 C CA . THR A 1 184 ? -3.946 0.126 6.699 1.00 95.75 184 THR A CA 1
ATOM 1536 C C . THR A 1 184 ? -4.727 1.011 5.726 1.00 95.75 184 THR A C 1
ATOM 1538 O O . THR A 1 184 ? -5.435 1.928 6.144 1.00 95.75 184 THR A O 1
ATOM 1541 N N . THR A 1 185 ? -4.691 0.713 4.425 1.00 94.00 185 THR A N 1
ATOM 1542 C CA . THR A 1 185 ? -5.548 1.404 3.439 1.00 94.00 185 THR A CA 1
ATOM 1543 C C . THR A 1 185 ? -7.040 1.215 3.739 1.00 94.00 185 THR A C 1
ATOM 1545 O O . THR A 1 185 ? -7.847 2.104 3.495 1.00 94.00 185 THR A O 1
ATOM 1548 N N . ASN A 1 186 ? -7.441 0.094 4.341 1.00 94.44 186 ASN A N 1
ATOM 1549 C CA . ASN A 1 186 ? -8.815 -0.079 4.813 1.00 94.44 186 ASN A CA 1
ATOM 1550 C C . ASN A 1 186 ? -9.178 0.874 5.971 1.00 94.44 186 ASN A C 1
ATOM 1552 O O . ASN A 1 186 ? -10.342 1.242 6.134 1.00 94.44 186 ASN A O 1
ATOM 1556 N N . GLU A 1 187 ? -8.205 1.255 6.794 1.00 94.00 187 GLU A N 1
ATOM 1557 C CA . GLU A 1 187 ? -8.409 2.143 7.939 1.00 94.00 187 GLU A CA 1
ATOM 1558 C C . GLU A 1 187 ? -8.468 3.608 7.553 1.00 94.00 187 GLU A C 1
ATOM 1560 O O . GLU A 1 187 ? -9.193 4.350 8.208 1.00 94.00 187 GLU A O 1
ATOM 1565 N N . THR A 1 188 ? -7.787 4.036 6.487 1.00 88.94 188 THR A N 1
ATOM 1566 C CA . THR A 1 188 ? -7.837 5.440 6.042 1.00 88.94 188 THR A CA 1
ATOM 1567 C C . THR A 1 188 ? -9.272 5.891 5.759 1.00 88.94 188 THR A C 1
ATOM 1569 O O . THR A 1 188 ? -9.662 6.985 6.160 1.00 88.94 188 THR A O 1
ATOM 1572 N N . GLY A 1 189 ? -10.108 5.019 5.182 1.00 85.44 189 GLY A N 1
ATOM 1573 C CA . GLY A 1 189 ? -11.537 5.290 4.994 1.00 85.44 189 GLY A CA 1
ATOM 1574 C C . GLY A 1 189 ? -12.315 5.433 6.309 1.00 85.44 189 GLY A C 1
ATOM 1575 O O . GLY A 1 189 ? -13.205 6.274 6.411 1.00 85.44 189 GLY A O 1
ATOM 1576 N N . LYS A 1 190 ? -11.962 4.662 7.345 1.00 90.50 190 LYS A N 1
ATOM 1577 C CA . LYS A 1 190 ? -12.574 4.798 8.678 1.00 90.50 190 LYS A CA 1
ATOM 1578 C C . LYS A 1 190 ? -12.140 6.089 9.365 1.00 90.50 190 LYS A C 1
ATOM 1580 O O . LYS A 1 190 ? -12.976 6.794 9.918 1.00 90.50 190 LYS A O 1
ATOM 1585 N N . TRP A 1 191 ? -10.854 6.418 9.285 1.00 90.31 191 TRP A N 1
ATOM 1586 C CA . TRP A 1 191 ? -10.308 7.665 9.813 1.00 90.31 191 TRP A CA 1
ATOM 1587 C C . TRP A 1 191 ? -10.878 8.894 9.107 1.00 90.31 191 TRP A C 1
ATOM 1589 O O . TRP A 1 191 ? -11.121 9.901 9.758 1.00 90.31 191 TRP A O 1
ATOM 1599 N N . SER A 1 192 ? -11.184 8.803 7.810 1.00 89.69 192 SER A N 1
ATOM 1600 C CA . SER A 1 192 ? -11.884 9.873 7.092 1.00 89.69 192 SER A CA 1
ATOM 1601 C C . SER A 1 192 ? -13.255 10.183 7.704 1.00 89.69 192 SER A C 1
ATOM 1603 O O . SER A 1 192 ? -13.598 11.354 7.845 1.00 89.69 192 SER A O 1
ATOM 1605 N N . TYR A 1 193 ? -14.008 9.167 8.137 1.00 90.44 193 TYR A N 1
ATOM 1606 C CA . TYR A 1 193 ? -15.272 9.379 8.849 1.00 90.44 193 TYR A CA 1
ATOM 1607 C C . TYR A 1 193 ? -15.061 10.035 10.221 1.00 90.44 193 TYR A C 1
ATOM 1609 O O . TYR A 1 193 ? -15.773 10.973 10.569 1.00 90.44 193 TYR A O 1
ATOM 1617 N N . ILE A 1 194 ? -14.054 9.594 10.980 1.00 91.50 194 ILE A N 1
ATOM 1618 C CA . ILE A 1 194 ? -13.705 10.214 12.268 1.00 91.50 194 ILE A CA 1
ATOM 1619 C C . ILE A 1 194 ? -13.307 11.685 12.083 1.00 91.50 194 ILE A C 1
ATOM 1621 O O . ILE A 1 194 ? -13.775 12.537 12.834 1.00 91.50 194 ILE A O 1
ATOM 1625 N N . ASN A 1 195 ? -12.529 12.007 11.047 1.00 90.88 195 ASN A N 1
ATOM 1626 C CA . ASN A 1 195 ? -12.166 13.386 10.720 1.00 90.88 195 ASN A CA 1
ATOM 1627 C C . ASN A 1 195 ? -13.383 14.261 10.458 1.00 90.88 195 ASN A C 1
ATOM 1629 O O . ASN A 1 195 ? -13.449 15.358 10.995 1.00 90.88 195 ASN A O 1
ATOM 1633 N N . GLN A 1 196 ? -14.364 13.770 9.699 1.00 91.19 196 GLN A N 1
ATOM 1634 C CA . GLN A 1 196 ? -15.602 14.517 9.466 1.00 91.19 196 GLN A CA 1
ATOM 1635 C C . GLN A 1 196 ? -16.333 14.81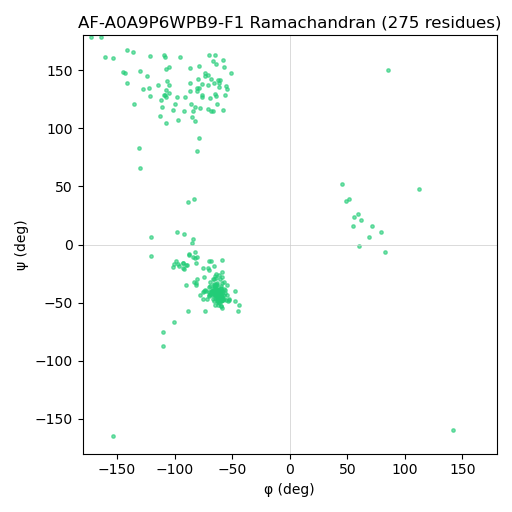5 10.780 1.00 91.19 196 GLN A C 1
ATOM 1637 O O . GLN A 1 196 ? -16.834 15.920 10.972 1.00 91.19 196 GLN A O 1
ATOM 1642 N N . LEU A 1 197 ? -16.370 13.862 11.719 1.00 91.56 197 LEU A N 1
ATOM 1643 C CA . LEU A 1 197 ? -16.974 14.099 13.033 1.00 91.56 197 LEU A CA 1
ATOM 1644 C C . LEU A 1 197 ? -16.215 15.161 13.840 1.00 91.56 197 LEU A C 1
ATOM 1646 O O . LEU A 1 197 ? -16.847 15.930 14.557 1.00 91.56 197 LEU A O 1
ATOM 1650 N N . ILE A 1 198 ? -14.888 15.218 13.729 1.00 91.06 198 ILE A N 1
ATOM 1651 C CA . ILE A 1 198 ? -14.060 16.226 14.408 1.00 91.06 198 ILE A CA 1
ATOM 1652 C C . ILE A 1 198 ? -14.237 17.603 13.764 1.00 91.06 198 ILE A C 1
ATOM 1654 O O . ILE A 1 198 ? -14.471 18.576 14.472 1.00 91.06 198 ILE A O 1
ATOM 1658 N N . GLU A 1 199 ? -14.180 17.683 12.433 1.00 91.81 199 GLU A N 1
ATOM 1659 C CA . GLU A 1 199 ? -14.358 18.923 11.662 1.00 91.81 199 GLU A CA 1
ATOM 1660 C C . GLU A 1 199 ? -15.719 19.578 11.922 1.00 91.81 199 GLU A C 1
ATOM 1662 O O . GLU A 1 199 ? -15.828 20.802 11.942 1.00 91.81 199 GLU A O 1
ATOM 1667 N N . HIS A 1 200 ? -16.752 18.768 12.163 1.00 91.38 200 HIS A N 1
ATOM 1668 C CA . HIS A 1 200 ? -18.092 19.235 12.514 1.00 91.38 200 HIS A CA 1
ATOM 1669 C C . HIS A 1 200 ? -18.341 19.355 14.025 1.00 91.38 200 HIS A C 1
ATOM 1671 O O . HIS A 1 200 ? -19.481 19.581 14.429 1.00 91.38 200 HIS A O 1
ATOM 1677 N N . GLU A 1 201 ? -17.308 19.209 14.862 1.00 91.06 201 GLU A N 1
ATOM 1678 C CA . GLU A 1 201 ? -17.399 19.313 16.326 1.00 91.06 201 GLU A CA 1
ATOM 1679 C C . GLU A 1 201 ? -18.377 18.307 16.973 1.00 91.06 201 GLU A C 1
ATOM 1681 O O . GLU A 1 201 ? -18.907 18.536 18.062 1.00 91.06 201 GLU A O 1
ATOM 1686 N N . LEU A 1 202 ? -18.613 17.169 16.317 1.00 91.69 202 LEU A N 1
ATOM 1687 C CA . LEU A 1 202 ? -19.584 16.153 16.727 1.00 91.69 202 LEU A CA 1
ATOM 1688 C C . LEU A 1 202 ? -18.985 15.043 17.595 1.00 91.69 202 LEU A C 1
ATOM 1690 O O . LEU A 1 202 ? -19.749 14.300 18.210 1.00 91.69 202 LEU A O 1
ATOM 1694 N N . LEU A 1 203 ? -17.657 14.891 17.636 1.00 92.56 203 LEU A N 1
ATOM 1695 C CA . LEU A 1 203 ? -16.997 13.790 18.342 1.00 92.56 203 LEU A CA 1
ATOM 1696 C C . LEU A 1 203 ? -16.653 14.139 19.797 1.00 92.56 203 LEU A C 1
ATOM 1698 O O . LEU A 1 203 ? -15.953 15.113 20.084 1.00 92.56 203 LEU A O 1
ATOM 1702 N N . TYR A 1 204 ? -17.090 13.279 20.713 1.00 90.81 204 TYR A N 1
ATOM 1703 C CA . TYR A 1 204 ? -16.820 13.384 22.142 1.00 90.81 204 TYR A CA 1
ATOM 1704 C C . TYR A 1 204 ? -16.299 12.059 22.698 1.00 90.81 204 TYR A C 1
ATOM 1706 O O . TYR A 1 204 ? -16.671 10.980 22.246 1.00 90.81 204 TYR A O 1
ATOM 1714 N N . GLU A 1 205 ? -15.463 12.143 23.721 1.00 90.56 205 GLU A N 1
ATOM 1715 C CA . GLU A 1 205 ? -14.966 11.020 24.505 1.00 90.56 205 GLU A CA 1
ATOM 1716 C C . GLU A 1 205 ? -15.558 11.103 25.915 1.00 90.56 205 GLU A C 1
ATOM 1718 O O . GLU A 1 205 ? -15.437 12.118 26.607 1.00 90.56 205 GLU A O 1
ATOM 1723 N N . PHE A 1 206 ? -16.223 10.035 26.343 1.00 88.69 206 PHE A N 1
ATOM 1724 C CA . PHE A 1 206 ? -16.736 9.891 27.697 1.00 88.69 206 PHE A CA 1
ATOM 1725 C C . PHE A 1 206 ? -15.797 9.018 28.528 1.00 88.69 206 PHE A C 1
ATOM 1727 O O . PHE A 1 206 ? -15.566 7.850 28.204 1.00 88.69 206 PHE A O 1
ATOM 1734 N N . ILE A 1 207 ? -15.296 9.595 29.621 1.00 87.25 207 ILE A N 1
ATOM 1735 C CA . ILE A 1 207 ? -14.384 8.963 30.574 1.00 87.25 207 ILE A CA 1
ATOM 1736 C C . ILE A 1 207 ? -15.174 8.663 31.861 1.00 87.25 207 ILE A C 1
ATOM 1738 O O . ILE A 1 207 ? -15.484 9.588 32.627 1.00 87.25 207 ILE A O 1
ATOM 1742 N N . PRO A 1 208 ? -15.548 7.399 32.114 1.00 85.25 208 PRO A N 1
ATOM 1743 C CA . PRO A 1 208 ? -16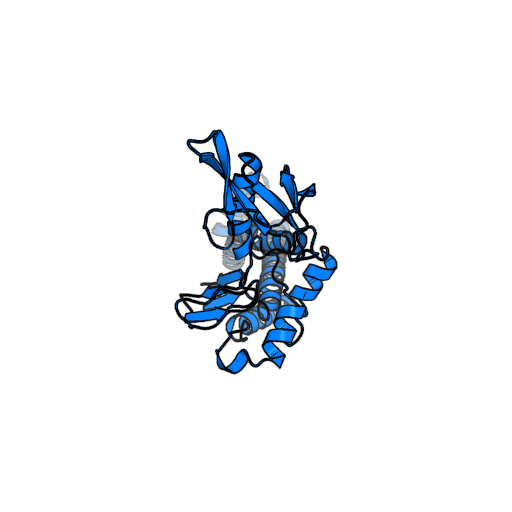.317 7.017 33.297 1.00 85.25 208 PRO A CA 1
ATOM 1744 C C . PRO A 1 208 ? -15.473 7.107 34.580 1.00 85.25 208 PRO A C 1
ATOM 1746 O O . PRO A 1 208 ? -14.281 6.810 34.584 1.00 85.25 208 PRO A O 1
ATOM 1749 N N . LYS A 1 209 ? -16.093 7.475 35.713 1.00 81.44 209 LYS A N 1
ATOM 1750 C CA . LYS A 1 209 ? -15.394 7.573 37.016 1.00 81.44 209 LYS A CA 1
ATOM 1751 C C . LYS A 1 209 ? -14.975 6.223 37.605 1.00 81.44 209 LYS A C 1
ATOM 1753 O O . LYS A 1 209 ? -14.075 6.183 38.436 1.00 81.44 209 LYS A O 1
ATOM 1758 N N . ASN A 1 210 ? -15.629 5.140 37.192 1.00 76.62 210 ASN A N 1
ATOM 1759 C CA . ASN A 1 210 ? -15.458 3.810 37.778 1.00 76.62 210 ASN A CA 1
ATOM 1760 C C . ASN A 1 210 ? -14.269 3.025 37.193 1.00 76.62 210 ASN A C 1
ATOM 1762 O O . ASN A 1 210 ? -14.050 1.885 37.588 1.00 76.62 210 ASN A O 1
ATOM 1766 N N . GLY A 1 211 ? -13.508 3.616 36.263 1.00 67.81 211 GLY A N 1
ATOM 1767 C CA . GLY A 1 211 ? -12.412 2.930 35.571 1.00 67.81 211 GLY A CA 1
ATOM 1768 C C . GLY A 1 211 ? -12.862 2.007 34.432 1.00 67.81 211 GLY A C 1
ATOM 1769 O O . GLY A 1 211 ? -12.050 1.239 33.925 1.00 67.81 211 GLY A O 1
ATOM 1770 N N . ASP A 1 212 ? -14.134 2.081 34.027 1.00 74.44 212 ASP A N 1
ATOM 1771 C CA . ASP A 1 212 ? -14.639 1.397 32.834 1.00 74.44 212 ASP A CA 1
ATOM 1772 C C . ASP A 1 212 ? -13.986 1.950 31.549 1.00 74.44 212 ASP A C 1
ATOM 1774 O O . ASP A 1 212 ? -13.401 3.036 31.529 1.00 74.44 212 ASP A O 1
ATOM 1778 N N . LEU A 1 213 ? -14.089 1.199 30.449 1.00 73.62 213 LEU A N 1
ATOM 1779 C CA . LEU A 1 213 ? -13.514 1.594 29.161 1.00 73.62 213 LEU A CA 1
ATOM 1780 C C . LEU A 1 213 ? -14.108 2.914 28.649 1.00 73.62 213 LEU A C 1
ATOM 1782 O O . LEU A 1 213 ? -15.312 3.168 28.746 1.00 73.62 213 LEU A O 1
ATOM 1786 N N . HIS A 1 214 ? -13.249 3.733 28.046 1.00 83.31 214 HIS A N 1
ATOM 1787 C CA . HIS A 1 214 ? -13.642 4.997 27.437 1.00 83.31 214 HIS A CA 1
ATOM 1788 C C . HIS A 1 214 ? -14.625 4.728 26.293 1.00 83.31 214 HIS A C 1
ATOM 1790 O O . HIS A 1 214 ? -14.492 3.744 25.558 1.00 83.31 214 HIS A O 1
ATOM 1796 N N . THR A 1 215 ? -15.626 5.594 26.145 1.00 85.38 215 THR A N 1
ATOM 1797 C CA . THR A 1 215 ? -16.655 5.453 25.107 1.00 85.38 215 THR A CA 1
ATOM 1798 C C . THR A 1 215 ? -16.674 6.685 24.219 1.00 85.38 215 THR A C 1
ATOM 1800 O O . THR A 1 215 ? -16.802 7.805 24.711 1.00 85.38 215 THR A O 1
ATOM 1803 N N . PHE A 1 216 ? -16.599 6.481 22.906 1.00 88.69 216 PHE A N 1
ATOM 1804 C CA . PHE A 1 216 ? -16.732 7.561 21.935 1.00 88.69 216 PHE A CA 1
ATOM 1805 C C . PHE A 1 216 ? -18.199 7.797 21.580 1.00 88.69 216 PHE A C 1
ATOM 1807 O O . PHE A 1 216 ? -18.963 6.867 21.301 1.00 88.69 216 PHE A O 1
ATOM 1814 N N . LEU A 1 217 ? -18.586 9.066 21.606 1.00 89.44 217 LEU A N 1
ATOM 1815 C CA . LEU A 1 217 ? -19.947 9.548 21.461 1.00 89.44 217 LEU A CA 1
ATOM 1816 C C . LEU A 1 217 ? -20.037 10.548 20.312 1.00 89.44 217 LEU A C 1
ATOM 1818 O O . LEU A 1 217 ? -19.132 11.351 20.092 1.00 89.44 217 LEU A O 1
ATOM 1822 N N . ILE A 1 218 ? -21.168 10.520 19.616 1.00 89.75 218 ILE A N 1
ATOM 1823 C CA . ILE A 1 218 ? -21.517 11.470 18.565 1.00 89.75 218 ILE A CA 1
ATOM 1824 C C . ILE A 1 218 ? -22.622 12.379 19.093 1.00 89.75 218 ILE A C 1
ATOM 1826 O O . ILE A 1 218 ? -23.644 11.903 19.595 1.00 89.75 218 ILE A O 1
ATOM 1830 N N . LEU A 1 219 ? -22.429 13.686 18.973 1.00 88.88 219 LEU A N 1
ATOM 1831 C CA . LEU A 1 219 ? -23.458 14.679 19.247 1.00 88.88 219 LEU A CA 1
ATOM 1832 C C . LEU A 1 219 ? -24.578 14.559 18.203 1.00 88.88 219 LEU A C 1
ATOM 1834 O O . LEU A 1 219 ? -24.357 14.816 17.023 1.00 88.88 219 LEU A O 1
ATOM 1838 N N . ASN A 1 220 ? -25.784 14.181 18.634 1.00 86.62 220 ASN A N 1
ATOM 1839 C CA . ASN A 1 220 ? -26.928 13.974 17.736 1.00 86.62 220 ASN A CA 1
ATOM 1840 C C .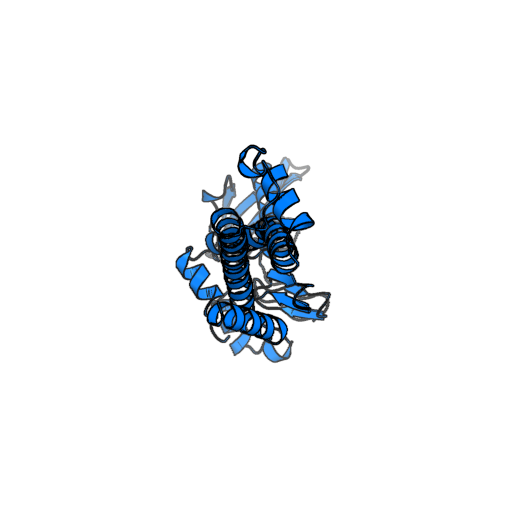 ASN A 1 220 ? -27.920 15.153 17.742 1.00 86.62 220 ASN A C 1
ATOM 1842 O O . ASN A 1 220 ? -28.706 15.307 16.813 1.00 86.62 220 ASN A O 1
ATOM 1846 N N . GLY A 1 221 ? -27.892 16.004 18.774 1.00 84.12 221 GLY A N 1
ATOM 1847 C CA . GLY A 1 221 ? -28.716 17.216 18.841 1.00 84.12 221 GLY A CA 1
ATOM 1848 C C . GLY A 1 221 ? -29.248 17.515 20.239 1.00 84.12 221 GLY A C 1
ATOM 1849 O O . GLY A 1 221 ? -28.707 17.042 21.235 1.00 84.12 221 GLY A O 1
ATOM 1850 N N . LYS A 1 222 ? -30.315 18.317 20.322 1.00 79.88 222 LYS A N 1
ATOM 1851 C CA . LYS A 1 222 ? -31.037 18.604 21.572 1.00 79.88 222 LYS A CA 1
ATOM 1852 C C . LYS A 1 222 ? -32.392 17.900 21.578 1.00 79.88 222 LYS A C 1
ATOM 1854 O O . LYS A 1 222 ? -33.141 17.980 20.609 1.00 79.88 222 LYS A O 1
ATOM 1859 N N . LEU A 1 223 ? -32.708 17.237 22.684 1.00 77.38 223 LEU A N 1
ATOM 1860 C CA . LEU A 1 223 ? -34.025 16.679 22.974 1.00 77.38 223 LEU A CA 1
ATOM 1861 C C . LEU A 1 223 ? -35.042 17.801 23.241 1.00 77.38 223 LEU A C 1
ATOM 1863 O O . LEU A 1 223 ? -34.680 18.931 23.569 1.00 77.38 223 LEU A O 1
ATOM 1867 N N . ALA A 1 224 ? -36.335 17.471 23.168 1.00 74.69 224 ALA A N 1
ATOM 1868 C CA . ALA A 1 224 ? -37.436 18.416 23.395 1.00 74.69 224 ALA A CA 1
ATOM 1869 C C . ALA A 1 224 ? -37.422 19.072 24.793 1.00 74.69 224 ALA A C 1
ATOM 1871 O O . ALA A 1 224 ? -37.946 20.164 24.976 1.00 74.69 224 ALA A O 1
ATOM 1872 N N . ASN A 1 225 ? -36.788 18.426 25.774 1.00 74.75 225 ASN A N 1
ATOM 1873 C CA . ASN A 1 225 ? -36.588 18.947 27.129 1.00 74.75 225 ASN A CA 1
ATOM 1874 C C . ASN A 1 225 ? -35.359 19.879 27.257 1.00 74.75 225 ASN A C 1
ATOM 1876 O O . ASN A 1 225 ? -35.000 20.266 28.365 1.00 74.75 225 ASN A O 1
ATOM 1880 N N . GLY A 1 226 ? -34.677 20.197 26.150 1.00 73.19 226 GLY A N 1
ATOM 1881 C CA . GLY A 1 226 ? -33.480 21.041 26.109 1.00 73.19 226 GLY A CA 1
ATOM 1882 C C . GLY A 1 226 ? -32.163 20.325 26.431 1.00 73.19 226 GLY A C 1
ATOM 1883 O O . GLY A 1 226 ? -31.102 20.929 26.266 1.00 73.19 226 GLY A O 1
ATOM 1884 N N . SER A 1 227 ? -32.200 19.054 26.850 1.00 77.56 227 SER A N 1
ATOM 1885 C CA . SER A 1 227 ? -30.989 18.264 27.111 1.00 77.56 227 SER A CA 1
ATOM 1886 C C . SER A 1 227 ? -30.291 17.852 25.812 1.00 77.56 227 SER A C 1
ATOM 1888 O O . SER A 1 227 ? -30.933 17.650 24.783 1.00 77.56 227 SER A O 1
ATOM 1890 N N . ILE A 1 228 ? -28.964 17.759 25.841 1.00 82.06 228 ILE A N 1
ATOM 1891 C CA . ILE A 1 228 ? -28.168 17.339 24.684 1.00 82.06 228 ILE A CA 1
ATOM 1892 C C . ILE A 1 228 ? -28.200 15.811 24.582 1.00 82.06 228 ILE A C 1
ATOM 1894 O O . ILE A 1 228 ? -27.974 15.119 25.572 1.00 82.06 228 ILE A O 1
ATOM 1898 N N . GLN A 1 229 ? -28.466 15.293 23.384 1.00 85.94 229 GLN A N 1
ATOM 1899 C CA . GLN A 1 229 ? -28.453 13.870 23.082 1.00 85.94 229 GLN A CA 1
ATOM 1900 C C . GLN A 1 229 ? -27.124 13.465 22.450 1.00 85.94 229 GLN A C 1
ATOM 1902 O O . GLN A 1 229 ? -26.723 13.994 21.410 1.00 85.94 229 GLN A O 1
ATOM 1907 N N . PHE A 1 230 ? -26.503 12.455 23.046 1.00 87.44 230 PHE A N 1
ATOM 1908 C CA . PHE A 1 230 ? -25.352 11.764 22.485 1.00 87.44 230 PHE A CA 1
ATOM 1909 C C . PHE A 1 230 ? -25.757 10.373 22.010 1.00 87.44 230 PHE A C 1
ATOM 1911 O O . PHE A 1 230 ? -26.683 9.766 22.551 1.00 87.44 230 PHE A O 1
ATOM 1918 N N . VAL A 1 231 ? -25.060 9.861 21.003 1.00 87.56 231 VAL A N 1
ATOM 1919 C CA . VAL A 1 231 ? -25.229 8.505 20.475 1.00 87.56 231 VAL A CA 1
ATOM 1920 C C . VAL A 1 231 ? -23.895 7.777 20.570 1.00 87.56 231 VAL A C 1
ATOM 1922 O O . VAL A 1 231 ? -22.859 8.336 20.214 1.00 87.56 231 VAL A O 1
ATOM 1925 N N . SER A 1 232 ? -23.908 6.534 21.051 1.00 84.94 232 SER A N 1
ATOM 1926 C CA . SER A 1 232 ? -22.707 5.694 21.101 1.00 84.94 232 SER A CA 1
ATOM 1927 C C . SER A 1 232 ? -22.204 5.401 19.691 1.00 84.94 232 SER A C 1
ATOM 1929 O O . SER A 1 232 ? -22.963 4.918 18.850 1.00 84.94 232 SER A O 1
ATOM 1931 N N . LEU A 1 233 ? -20.920 5.648 19.423 1.00 84.25 233 LEU A N 1
ATOM 1932 C CA . LEU A 1 233 ? -20.323 5.367 18.114 1.00 84.25 233 LEU A CA 1
ATOM 1933 C C . LEU A 1 233 ? -20.293 3.854 17.814 1.00 84.25 233 LEU A C 1
ATOM 1935 O O . LEU A 1 233 ? -20.438 3.443 16.661 1.00 84.25 233 LEU A O 1
ATOM 1939 N N . LYS A 1 234 ? -20.190 3.026 18.865 1.00 81.94 234 LYS A N 1
ATOM 1940 C CA . LYS A 1 234 ? -20.244 1.557 18.800 1.00 81.94 234 LYS A CA 1
ATOM 1941 C C . LYS A 1 234 ? -21.658 1.041 18.536 1.00 81.94 234 LYS A C 1
ATOM 1943 O O . LYS A 1 234 ? -21.879 0.288 17.592 1.00 81.94 234 LYS A O 1
ATOM 1948 N N . GLU A 1 235 ? -22.606 1.411 19.393 1.00 80.12 235 GLU A N 1
ATOM 1949 C CA . GLU A 1 235 ? -23.945 0.802 19.406 1.00 80.12 235 GLU A CA 1
ATOM 1950 C C . GLU A 1 235 ? -24.943 1.531 18.505 1.00 80.12 235 GLU A C 1
ATOM 1952 O O . GLU A 1 235 ? -25.976 0.970 18.145 1.00 80.12 235 GLU A O 1
ATOM 1957 N N . LYS A 1 236 ? -24.641 2.778 18.124 1.00 81.38 236 LYS A N 1
ATOM 1958 C CA . LYS A 1 236 ? -25.549 3.687 17.407 1.00 81.38 236 LYS A CA 1
ATOM 1959 C C . LYS A 1 236 ? -26.880 3.908 18.135 1.00 81.38 236 LYS A C 1
ATOM 1961 O O . LYS A 1 236 ? -27.879 4.277 17.522 1.00 81.38 236 LYS A O 1
ATOM 1966 N N . THR A 1 237 ? -26.883 3.706 19.449 1.00 83.75 237 THR A N 1
ATOM 1967 C CA . THR A 1 237 ? -28.013 3.915 20.356 1.00 83.75 237 THR A CA 1
ATOM 1968 C C . THR A 1 237 ? -27.816 5.197 21.172 1.00 83.75 237 THR A C 1
ATOM 1970 O O . THR A 1 237 ? -26.673 5.615 21.401 1.00 83.75 237 THR A O 1
ATOM 1973 N N . PRO A 1 238 ? -28.906 5.853 21.618 1.00 82.81 238 PRO A N 1
ATOM 1974 C CA . PRO A 1 238 ? -28.813 6.999 22.515 1.00 82.81 238 PRO A CA 1
ATOM 1975 C C . PRO A 1 238 ? -28.045 6.648 23.792 1.00 82.81 238 PRO A C 1
ATOM 1977 O O . PRO A 1 238 ? -28.359 5.671 24.472 1.00 82.81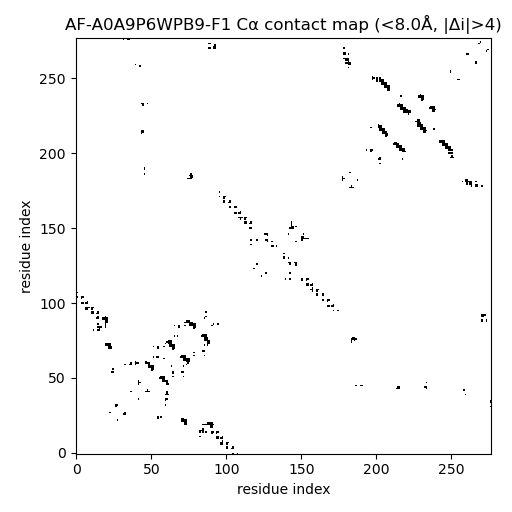 238 PRO A O 1
ATOM 1980 N N . PHE A 1 239 ? -27.053 7.464 24.125 1.00 81.88 239 PHE A N 1
ATOM 1981 C CA . PHE A 1 239 ? -26.253 7.314 25.329 1.00 81.88 239 PHE A CA 1
ATOM 1982 C C . PHE A 1 239 ? -26.946 8.004 26.508 1.00 81.88 239 PHE A C 1
ATOM 1984 O O . PHE A 1 239 ? -27.171 9.214 26.482 1.00 81.88 239 PHE A O 1
ATOM 1991 N N . ASN A 1 240 ? -27.254 7.236 27.553 1.00 74.00 240 ASN A N 1
ATOM 1992 C CA . ASN A 1 240 ? -27.802 7.744 28.809 1.00 74.00 240 ASN A CA 1
ATOM 1993 C C . ASN A 1 240 ? -26.761 7.557 29.917 1.00 74.00 240 ASN A C 1
ATOM 1995 O O . ASN A 1 240 ? -26.504 6.430 30.339 1.00 74.00 240 ASN A O 1
ATOM 1999 N N . SER A 1 241 ? -26.172 8.647 30.419 1.00 63.44 241 SER A N 1
ATOM 2000 C CA . SER A 1 241 ? -25.223 8.569 31.534 1.00 63.44 241 SER A CA 1
ATOM 2001 C C . SER A 1 241 ? -25.966 8.458 32.871 1.00 63.44 241 SER A C 1
ATOM 2003 O O . SER A 1 241 ? -26.126 9.435 33.602 1.00 63.44 241 SER A O 1
ATOM 2005 N N . SER A 1 242 ? -26.427 7.260 33.220 1.00 61.50 242 SER A N 1
ATOM 2006 C CA . SER A 1 242 ? -26.779 6.936 34.614 1.00 61.50 242 SER A CA 1
ATOM 2007 C C . SER A 1 242 ? -25.532 6.835 35.508 1.00 61.50 242 SER A C 1
ATOM 2009 O O . SER A 1 242 ? -25.634 6.876 36.731 1.00 61.50 242 SER A O 1
ATOM 2011 N N . ILE A 1 243 ? -24.349 6.749 34.893 1.00 62.72 243 ILE A N 1
ATOM 2012 C CA . ILE A 1 243 ? -23.037 6.643 35.530 1.00 62.72 243 ILE A CA 1
ATOM 2013 C C . ILE A 1 243 ? -22.331 8.001 35.426 1.00 62.72 243 ILE A C 1
ATOM 2015 O O . ILE A 1 243 ? -22.264 8.597 34.351 1.00 62.72 243 ILE A O 1
ATOM 2019 N N . GLY A 1 244 ? -21.804 8.508 36.543 1.00 72.50 244 GLY A N 1
ATOM 2020 C CA . GLY A 1 244 ? -21.024 9.747 36.555 1.00 72.50 244 GLY A CA 1
ATOM 2021 C C . GLY A 1 244 ? -19.700 9.606 35.790 1.00 72.50 244 GLY A C 1
ATOM 2022 O O . GLY A 1 244 ? -18.996 8.607 35.927 1.00 72.50 244 GLY A O 1
ATOM 2023 N N . GLY A 1 245 ? -19.327 10.631 35.025 1.00 82.38 245 GLY A N 1
ATOM 2024 C CA . GLY A 1 245 ? -18.111 10.650 34.206 1.00 82.38 245 GLY A CA 1
ATOM 2025 C C . GLY A 1 245 ? -17.744 12.061 33.759 1.00 82.38 245 GLY A C 1
ATOM 2026 O O . GLY A 1 245 ? -18.446 13.020 34.088 1.00 82.38 245 GLY A O 1
ATOM 2027 N N . ASN A 1 246 ? -16.631 12.183 33.039 1.00 86.19 246 ASN A N 1
ATOM 2028 C CA . ASN A 1 246 ? -16.224 13.412 32.367 1.00 86.19 246 ASN A CA 1
ATOM 2029 C C . ASN A 1 246 ? -16.441 13.269 30.857 1.00 86.19 246 ASN A C 1
ATOM 2031 O O . ASN A 1 246 ? -16.174 12.211 30.292 1.00 86.19 246 ASN A O 1
ATOM 2035 N N . LEU A 1 247 ? -16.910 14.333 30.214 1.00 88.25 247 LEU A N 1
ATOM 2036 C CA . LEU A 1 247 ? -17.110 14.387 28.774 1.00 88.25 247 LEU A CA 1
ATOM 2037 C C . LEU A 1 247 ? -16.091 15.358 28.173 1.00 88.25 247 LEU A C 1
ATOM 2039 O O . LEU A 1 247 ? -16.097 16.548 28.490 1.00 88.25 247 LEU A O 1
ATOM 2043 N N . LYS A 1 248 ? -15.228 14.853 27.296 1.00 90.19 248 LYS A N 1
ATOM 2044 C CA . LYS A 1 248 ? -14.204 15.625 26.590 1.00 90.19 248 LYS A CA 1
ATOM 2045 C C . LYS A 1 248 ? -14.595 15.750 25.119 1.00 90.19 248 LYS A C 1
ATOM 2047 O O . LYS A 1 248 ? -14.884 14.755 24.470 1.00 90.19 248 LYS A O 1
ATOM 2052 N N . GLN A 1 249 ? -14.596 16.965 24.582 1.00 90.00 249 GLN A N 1
ATOM 2053 C CA . GLN A 1 249 ? -14.735 17.175 23.138 1.00 90.00 249 GLN A CA 1
ATOM 2054 C C . GLN A 1 249 ? -13.392 16.904 22.452 1.00 90.00 249 GLN A C 1
ATOM 2056 O O . GLN A 1 249 ? -12.361 17.389 22.925 1.00 90.00 249 GLN A O 1
ATOM 2061 N N . ILE A 1 250 ? -13.407 16.171 21.341 1.00 91.31 250 ILE A N 1
ATOM 2062 C CA . ILE A 1 250 ? -12.213 15.920 20.528 1.00 91.31 250 ILE A CA 1
ATOM 2063 C C . ILE A 1 250 ? -12.127 17.008 19.459 1.00 91.31 250 ILE A C 1
ATOM 2065 O O . ILE A 1 250 ? -13.005 17.099 18.604 1.00 91.31 250 ILE A O 1
ATOM 2069 N N . LYS A 1 251 ? -11.091 17.854 19.517 1.00 87.69 251 LYS A N 1
ATOM 2070 C CA . LYS A 1 251 ? -10.940 19.008 18.611 1.00 87.69 251 LYS A CA 1
ATOM 2071 C C . LYS A 1 251 ? -9.960 18.760 17.473 1.00 87.69 251 LYS A C 1
ATOM 2073 O O . LYS A 1 251 ? -9.956 19.499 16.494 1.00 87.69 251 LYS A O 1
ATOM 2078 N N . GLY A 1 252 ? -9.119 17.741 17.594 1.00 85.50 252 GLY A N 1
ATOM 2079 C CA . GLY A 1 252 ? -8.133 17.418 16.576 1.00 85.50 252 GLY A CA 1
ATOM 2080 C C . GLY A 1 252 ? -7.407 16.111 16.845 1.00 85.50 252 GLY A C 1
ATOM 2081 O O . GLY A 1 252 ? -7.601 15.459 17.868 1.00 85.50 252 GLY A O 1
ATOM 2082 N N . TRP A 1 253 ? -6.519 15.759 15.920 1.00 79.12 253 TRP A N 1
ATOM 2083 C CA . TRP A 1 253 ? -5.698 14.551 15.989 1.00 79.12 253 TRP A CA 1
ATOM 2084 C C . TRP A 1 253 ? -4.834 14.459 17.245 1.00 79.12 253 TRP A C 1
ATOM 2086 O O . TRP A 1 253 ? -4.637 13.368 17.754 1.00 79.12 253 TRP A O 1
ATOM 2096 N N . SER A 1 254 ? -4.362 15.587 17.782 1.00 81.62 254 SER A N 1
ATOM 2097 C CA . SER A 1 254 ? -3.571 15.615 19.019 1.00 81.62 254 SER A CA 1
ATOM 2098 C C . SER A 1 254 ? -4.352 15.182 20.261 1.00 81.62 254 SER A C 1
ATOM 2100 O O . SER A 1 254 ? -3.745 14.873 21.281 1.00 81.62 254 SER A O 1
ATOM 2102 N N . ASP A 1 255 ? -5.686 15.199 20.197 1.00 82.44 255 ASP A N 1
ATOM 2103 C CA . ASP A 1 255 ? -6.545 14.762 21.296 1.00 82.44 255 ASP A CA 1
ATOM 2104 C C . ASP A 1 255 ? -6.832 13.258 21.260 1.00 82.44 255 ASP A C 1
ATOM 2106 O O . ASP A 1 255 ? -7.417 12.750 22.219 1.00 82.44 255 ASP A O 1
ATOM 2110 N N . MET A 1 256 ? -6.448 12.573 20.176 1.00 81.06 256 MET A N 1
ATOM 2111 C CA . MET A 1 256 ? -6.665 11.148 19.961 1.00 81.06 256 MET A CA 1
ATOM 2112 C C . MET A 1 256 ? -5.337 10.404 19.924 1.00 81.06 256 MET A C 1
ATOM 2114 O O . MET A 1 256 ? -4.388 10.830 19.272 1.00 81.06 256 MET A O 1
ATOM 2118 N N . ASP A 1 257 ? -5.302 9.248 20.574 1.00 81.00 257 ASP A N 1
ATOM 2119 C CA . ASP A 1 257 ? -4.165 8.343 20.491 1.00 81.00 257 ASP A CA 1
ATOM 2120 C C . ASP A 1 257 ? -4.489 7.204 19.520 1.00 81.00 257 ASP A C 1
ATOM 2122 O O . ASP A 1 257 ? -5.411 6.413 19.748 1.00 81.00 257 ASP A O 1
ATOM 2126 N N . ASN A 1 258 ? -3.755 7.123 18.408 1.00 87.69 258 ASN A N 1
ATOM 2127 C CA . ASN A 1 258 ? -3.832 5.958 17.535 1.00 87.69 258 ASN A CA 1
ATOM 2128 C C . ASN A 1 258 ? -3.002 4.837 18.163 1.00 87.69 258 ASN A C 1
ATOM 2130 O O . ASN A 1 258 ? -1.823 4.688 17.862 1.00 87.69 258 ASN A O 1
ATOM 2134 N N . ILE A 1 259 ? -3.644 3.997 18.975 1.00 90.38 259 ILE A N 1
ATOM 2135 C CA . ILE A 1 259 ? -2.990 2.886 19.687 1.00 90.38 259 ILE A CA 1
ATOM 2136 C C . ILE A 1 259 ? -2.292 1.867 18.765 1.00 90.38 259 ILE A C 1
ATOM 2138 O O . ILE A 1 259 ? -1.538 1.006 19.228 1.00 90.38 259 ILE A O 1
ATOM 2142 N N . TYR A 1 260 ? -2.570 1.915 17.459 1.00 91.94 260 TYR A N 1
ATOM 2143 C CA . TYR A 1 260 ? -1.922 1.075 16.458 1.00 91.94 260 TYR A CA 1
ATOM 2144 C C . TYR A 1 260 ? -0.653 1.696 15.871 1.00 91.94 260 TYR A C 1
ATOM 2146 O O . TYR A 1 260 ? 0.142 0.958 15.284 1.00 91.94 260 TYR A O 1
ATOM 2154 N N . ASP A 1 261 ? -0.450 3.005 16.025 1.00 92.81 261 ASP A N 1
ATOM 2155 C CA . ASP A 1 261 ? 0.787 3.677 15.653 1.00 92.81 261 ASP A CA 1
ATOM 2156 C C . ASP A 1 261 ? 1.827 3.518 16.766 1.00 92.81 261 ASP A C 1
ATOM 2158 O O . ASP A 1 261 ? 1.760 4.126 17.830 1.00 92.81 261 ASP A O 1
ATOM 2162 N N . LYS A 1 262 ? 2.823 2.669 16.511 1.00 92.62 262 LYS A N 1
ATOM 2163 C CA . LYS A 1 262 ? 3.942 2.411 17.426 1.00 92.62 262 LYS A CA 1
ATOM 2164 C C . LYS A 1 262 ? 5.182 3.227 17.035 1.00 92.62 262 LYS A C 1
ATOM 2166 O O . LYS A 1 262 ? 6.276 2.957 17.536 1.00 92.62 262 LYS A O 1
ATOM 2171 N N . GLY A 1 263 ? 5.035 4.185 16.119 1.00 94.25 263 GLY A N 1
ATOM 2172 C CA . GLY A 1 263 ? 6.111 4.908 15.455 1.00 94.25 263 GLY A CA 1
ATOM 2173 C C . GLY A 1 263 ? 6.643 4.170 14.223 1.00 94.25 263 GLY A C 1
ATOM 2174 O O . GLY A 1 263 ? 6.664 2.937 14.169 1.00 94.25 263 GLY A O 1
ATOM 2175 N N . PHE A 1 264 ? 7.136 4.940 13.245 1.00 94.44 264 PHE A N 1
ATOM 2176 C CA . PHE A 1 264 ? 7.519 4.457 11.909 1.00 94.44 264 PHE A CA 1
ATOM 2177 C C . PHE A 1 264 ? 8.316 3.147 11.913 1.00 94.44 264 PHE A C 1
ATOM 2179 O O . PHE A 1 264 ? 7.935 2.197 11.234 1.00 94.44 264 PHE A O 1
ATOM 2186 N N . TRP A 1 265 ? 9.404 3.067 12.687 1.00 96.00 265 TRP A N 1
ATOM 2187 C CA . TRP A 1 265 ? 10.249 1.872 12.698 1.00 96.00 265 TRP A CA 1
ATOM 2188 C C . TRP A 1 265 ? 9.522 0.651 13.258 1.00 96.00 265 TRP A C 1
ATOM 2190 O O . TRP A 1 265 ? 9.600 -0.420 12.664 1.00 96.00 265 TRP A O 1
ATOM 2200 N N . ASN A 1 266 ? 8.768 0.798 14.347 1.00 96.06 266 ASN A N 1
ATOM 2201 C CA . ASN A 1 266 ? 8.020 -0.316 14.928 1.00 96.06 266 ASN A CA 1
ATOM 2202 C C . ASN A 1 266 ? 6.898 -0.782 13.995 1.00 96.06 266 ASN A C 1
ATOM 2204 O O . ASN A 1 266 ? 6.715 -1.987 13.817 1.00 96.06 266 ASN A O 1
ATOM 2208 N N . ASN A 1 267 ? 6.202 0.153 13.345 1.00 96.19 267 ASN A N 1
ATOM 2209 C CA . ASN A 1 267 ? 5.193 -0.161 12.335 1.00 96.19 267 ASN A CA 1
ATOM 2210 C C . ASN A 1 267 ? 5.829 -0.901 11.152 1.00 96.19 267 ASN A C 1
ATOM 2212 O O . ASN A 1 267 ? 5.324 -1.934 10.713 1.00 96.19 267 ASN A O 1
ATOM 2216 N N . PHE A 1 268 ? 6.977 -0.419 10.672 1.00 96.88 268 PHE A N 1
ATOM 2217 C CA . PHE A 1 268 ? 7.729 -1.053 9.594 1.00 96.88 268 PHE A CA 1
ATOM 2218 C C . PHE A 1 268 ? 8.152 -2.477 9.969 1.00 96.88 268 PHE A C 1
ATOM 2220 O O . PHE A 1 268 ? 7.893 -3.416 9.216 1.00 96.88 268 PHE A O 1
ATOM 2227 N N . PHE A 1 269 ? 8.735 -2.674 11.155 1.00 96.69 269 PHE A N 1
ATOM 2228 C CA . PHE A 1 269 ? 9.128 -4.000 11.632 1.00 96.69 269 PHE A CA 1
ATOM 2229 C C . PHE A 1 269 ? 7.928 -4.935 11.801 1.00 96.69 269 PHE A C 1
ATOM 2231 O O . PHE A 1 269 ? 8.025 -6.094 11.407 1.00 96.69 269 PHE A O 1
ATOM 2238 N N . GLN A 1 270 ? 6.784 -4.449 12.295 1.00 94.81 270 GLN A N 1
ATOM 2239 C CA . GLN A 1 270 ? 5.560 -5.250 12.398 1.00 94.81 270 GLN A CA 1
ATOM 2240 C C . GLN A 1 270 ? 5.083 -5.740 11.021 1.00 94.81 270 GLN A C 1
ATOM 2242 O O . GLN A 1 270 ? 4.666 -6.889 10.890 1.00 94.81 270 GLN A O 1
ATOM 2247 N N . ARG A 1 271 ? 5.170 -4.889 9.990 1.00 95.31 271 ARG A N 1
ATOM 2248 C CA . ARG A 1 271 ? 4.769 -5.225 8.613 1.00 95.31 271 ARG A CA 1
ATOM 2249 C C . ARG A 1 271 ? 5.742 -6.180 7.936 1.00 95.31 271 ARG A C 1
ATOM 2251 O O . ARG A 1 271 ? 5.303 -7.078 7.224 1.00 95.31 271 ARG A O 1
ATOM 2258 N N . MET A 1 272 ? 7.044 -5.991 8.146 1.00 96.62 272 MET A N 1
ATOM 2259 C CA . MET A 1 272 ? 8.091 -6.790 7.499 1.00 96.62 272 MET A CA 1
ATOM 2260 C C . MET A 1 272 ? 8.326 -8.138 8.186 1.00 96.62 272 MET A C 1
ATOM 2262 O O . MET A 1 272 ? 8.622 -9.135 7.521 1.00 96.62 272 MET A O 1
ATOM 2266 N N . PHE A 1 273 ? 8.152 -8.187 9.505 1.00 96.56 273 PHE A N 1
ATOM 2267 C CA . PHE A 1 273 ? 8.405 -9.357 10.342 1.00 96.56 273 PHE A CA 1
ATOM 2268 C C . PHE A 1 273 ? 7.204 -9.636 11.258 1.00 96.56 273 PHE A C 1
ATOM 2270 O O . PHE A 1 273 ? 7.313 -9.523 12.483 1.00 96.56 273 PHE A O 1
ATOM 2277 N N . PRO A 1 274 ? 6.044 -10.004 10.680 1.00 94.31 274 PRO A N 1
ATOM 2278 C CA . PRO A 1 274 ? 4.849 -10.299 11.457 1.00 94.31 274 PRO A CA 1
ATOM 2279 C C . PRO A 1 274 ? 5.097 -11.489 12.390 1.00 94.31 274 PRO A C 1
ATOM 2281 O O . PRO A 1 274 ? 5.658 -12.515 11.988 1.00 94.31 274 PRO A O 1
ATOM 2284 N N . LYS A 1 275 ? 4.663 -11.366 13.649 1.00 92.50 275 LYS A N 1
ATOM 2285 C CA . LYS A 1 275 ? 4.723 -12.465 14.619 1.00 92.50 275 LYS A CA 1
ATOM 2286 C C . LYS A 1 275 ? 3.743 -13.545 14.185 1.00 92.50 275 LYS A C 1
ATOM 2288 O O . LYS A 1 275 ? 2.639 -13.240 13.759 1.00 92.50 275 LYS A O 1
ATOM 2293 N N . LYS A 1 276 ? 4.090 -14.818 14.357 1.00 88.81 276 LYS A N 1
ATOM 2294 C CA . LYS A 1 276 ? 3.102 -15.889 14.196 1.00 88.81 276 LYS A CA 1
ATOM 2295 C C . LYS A 1 276 ? 2.095 -15.775 15.336 1.00 88.81 276 LYS A C 1
ATOM 2297 O O . LYS A 1 276 ? 2.506 -15.941 16.485 1.00 88.81 276 LYS A O 1
ATOM 2302 N N . LEU A 1 277 ? 0.837 -15.472 15.030 1.00 85.56 277 LEU A N 1
ATOM 2303 C CA . LEU A 1 277 ? -0.268 -15.386 15.989 1.00 85.56 277 LEU A CA 1
ATOM 2304 C C . LEU A 1 277 ? -0.944 -16.746 16.134 1.00 85.56 277 LEU A C 1
ATOM 2306 O O . LEU A 1 277 ? -1.502 -17.263 15.141 1.00 85.56 277 LEU A O 1
#

Mean predicted aligned error: 6.09 Å

InterPro domains:
  IPR001594 Palmitoyltransferase, DHHC domain [PF01529] (49-191)
  IPR039859 Palmitoyltransferase PFA4/ZDHHC16/ZDHHC20/ERF2-like [PTHR22883] (7-270)

Organism: NCBI:txid460514

Foldseek 3Di:
DVVLVVLQVVLLVCLQPPDQAFDAPVCCDVVNVVVLCVLAPAPLQLDDFDADPQRGHTATPLWDQDPQVRTIGANWFACDPSSNGTCHQPSVQSVLSNLVSVLVCLVVLLVVLVVVLVCCVVPPPQADPPLVVDDDVVSLVCSLPPGDPSSVVSSVSNVVSVVCNVVSVVVSVVSLVCLQVLHGNVCVVVVVVVVVQLVVQFWKWWAFPVRDDIWIWGFPAADPVRHTWIATPVPRHTDDCPTDTDMGGDNDPVSDDPPSPPGNVVSVCSRNPPDDD

Solvent-accessible surface area (backbone atoms only — not comparable to full-atom values): 15165 Å² total; per-residue (Å²): 109,70,69,46,54,51,48,23,55,51,21,44,52,46,24,37,72,45,71,24,40,73,57,52,75,84,58,56,40,71,70,43,42,52,50,46,40,70,78,36,60,65,74,44,73,92,26,57,93,40,66,37,89,84,81,70,41,75,43,58,42,60,40,41,73,39,82,88,78,73,39,35,25,36,47,37,32,48,76,35,80,91,47,72,29,48,37,14,44,64,12,37,34,25,47,53,46,22,43,52,30,46,51,50,49,36,54,52,50,27,50,50,26,51,49,51,53,50,50,46,74,72,71,50,85,78,58,68,87,68,44,87,79,44,59,70,70,61,30,54,50,48,50,26,76,69,58,48,71,68,40,34,51,30,45,52,51,28,51,50,28,65,67,48,43,63,59,52,48,48,56,45,48,54,51,54,51,27,30,50,64,32,48,41,73,51,42,53,62,53,49,52,55,53,48,52,31,29,77,68,68,26,31,31,41,37,44,45,71,85,74,57,81,65,43,39,31,33,62,75,49,68,44,97,86,69,48,76,40,36,25,29,69,79,76,72,40,79,56,77,79,89,62,68,60,49,80,44,77,37,78,49,70,91,73,54,82,61,88,65,42,69,46,45,68,53,28,44,46,47,41,63,58,52,75,92,111

Nearest PDB structures (foldseek):
  6bml-assembly1_A  TM=7.139E-01  e=3.418E-09  Homo sapiens
  6bmn-assembly1_A  TM=7.145E-01  e=9.681E-09  Homo sapiens
  7khm-assembly1_B  TM=7.083E-01  e=1.205E-08  Homo sapiens
  6bmm-assembly1_B  TM=6.906E-01  e=9.165E-09  Homo sapiens
  6bms-assembly2_D  TM=6.507E-01  e=6.589E-08  Danio rerio